Protein AF-A0A1H6FU75-F1 (afdb_monomer_lite)

Foldseek 3Di:
DDDPDPAKFWAWKWFACFVPDRDIDIDGDDRPDDDDDDDPPPCPLLVVCCVQCQLQLVLQCNLQPTGGQKMWIDIPFKIWIWGDPDSGFIWTWIAGNVRDIDTAGFDDDPDDPDDGDGSSVVSSVVNNVHHAEEDDHPPPAPPPDPPPPDDPPDDDPPDDPPPPPVVVVVVVQVVVQVVSGHHRYTYHSHDDPVNVVVVVVVLQVVLVVVLVVLVVVLVVVLVVLVVVLVVVPPDDDPVVNVVVVVVSVVVNVVSVVVSVVVSCVSNDDPPDDD

Radius of gyration: 27.64 Å; chains: 1; bounding box: 62×73×77 Å

Secondary structure (DSSP, 8-state):
-----S---EEEEEEESGGG-SSPEEEEPPSS-------TTSSHHHHHHHHHHHHTT-HHHHHHHS--SEEEEEESS-EEEEEEEETTEEEEEEE-TT--EEEE--B--SSSSS-PBPHHHHHHHHHTTS--EEE---S----TTS-S-S---SS-TTS--TTHHHHHHHHHHHHHHHHH-BTTEEE-S---HHHHHHHHHHHHHHHHHHHHHHHHHHHHHHHHHHHHHHHHTTS--HHHHHHHHHHHHHHHHHHHHHHHHHHHHHHS------

Sequence (274 aa):
MRELGDPVKIESLEILGFLDRKSQLKIDFHSDLNIITGFNGAGKTNLLKLIWYTVSGNTHALLNEVEFSSFSMKTSKYQVSIQKLYTHTCRGTFVDEHGDEFDVEDTIDDDDEEESFDARDKFNHFLSQHGASLFFPTFRRIEGGFTTTQNARTRNPLLFNSTKGKGELQEALASVSRKLSNGDHTFVTSISTFDIAELLLRHFNELSEEANGLQTKMSQDVIEKIRDFRRDTQFDSLEKIGQEAVEALDGIKTLIESVDRQRDRVMSPNVFPS

pLDDT: mean 78.28, std 17.27, range [29.48, 98.31]

Structure (mmCIF, N/CA/C/O backbone):
data_AF-A0A1H6FU75-F1
#
_entry.id   AF-A0A1H6FU75-F1
#
loop_
_atom_site.group_PDB
_atom_site.id
_atom_site.type_symbol
_atom_site.label_atom_id
_atom_site.label_alt_id
_atom_site.label_comp_id
_atom_site.label_asym_id
_atom_site.label_entity_id
_atom_site.label_seq_id
_atom_site.pdbx_PDB_ins_code
_atom_site.Cartn_x
_atom_site.Cartn_y
_atom_site.Cartn_z
_atom_site.occupancy
_atom_site.B_iso_or_equiv
_atom_site.auth_seq_id
_atom_site.auth_comp_id
_atom_site.auth_asym_id
_atom_site.auth_atom_id
_atom_site.pdbx_PDB_model_num
ATOM 1 N N . MET A 1 1 ? -19.453 -6.283 9.155 1.00 29.48 1 MET A N 1
ATOM 2 C CA . MET A 1 1 ? -18.696 -5.888 10.357 1.00 29.48 1 MET A CA 1
ATOM 3 C C . MET A 1 1 ? -17.268 -6.359 10.122 1.00 29.48 1 MET A C 1
ATOM 5 O O . MET A 1 1 ? -17.019 -7.548 10.246 1.00 29.48 1 MET A O 1
ATOM 9 N N . ARG A 1 2 ? -16.384 -5.500 9.598 1.00 36.03 2 ARG A N 1
ATOM 10 C CA . ARG A 1 2 ? -14.952 -5.822 9.525 1.00 36.03 2 ARG A CA 1
ATOM 11 C C . ARG A 1 2 ? -14.408 -5.495 10.910 1.00 36.03 2 ARG A C 1
ATOM 13 O O . ARG A 1 2 ? -14.414 -4.326 11.279 1.00 36.03 2 ARG A O 1
ATOM 20 N N . GLU A 1 3 ? -14.044 -6.503 11.697 1.00 38.00 3 GLU A N 1
ATOM 21 C CA . GLU A 1 3 ? -13.165 -6.258 12.841 1.00 38.00 3 GLU A CA 1
ATOM 22 C C . GLU A 1 3 ? -11.933 -5.534 12.287 1.00 38.00 3 GLU A C 1
ATOM 24 O O . GLU A 1 3 ? -11.366 -5.977 11.282 1.00 38.00 3 GLU A O 1
ATOM 29 N N . LEU A 1 4 ? -11.550 -4.397 12.877 1.00 46.00 4 LEU A N 1
ATOM 30 C CA . LEU A 1 4 ? -10.232 -3.817 12.635 1.00 46.00 4 LEU A CA 1
ATOM 31 C C . LEU A 1 4 ? -9.207 -4.788 13.236 1.00 46.00 4 LEU A C 1
ATOM 33 O O . LEU A 1 4 ? -8.705 -4.596 14.338 1.00 46.00 4 LEU A O 1
ATOM 37 N N . GLY A 1 5 ? -8.949 -5.886 12.525 1.00 56.09 5 GLY A N 1
ATOM 38 C CA . GLY A 1 5 ? -7.806 -6.739 12.789 1.00 56.09 5 GLY A CA 1
ATOM 39 C C . GLY A 1 5 ? -6.538 -5.904 12.669 1.00 56.09 5 GLY A C 1
ATOM 40 O O . GLY A 1 5 ? -6.530 -4.886 11.969 1.00 56.09 5 GLY A O 1
ATOM 41 N N . ASP A 1 6 ? -5.473 -6.345 13.337 1.00 67.00 6 ASP A N 1
ATOM 42 C CA . ASP A 1 6 ? -4.209 -5.614 13.392 1.00 67.00 6 ASP A CA 1
ATOM 43 C C . ASP A 1 6 ? -3.798 -5.063 12.015 1.00 67.00 6 ASP A C 1
ATOM 45 O O . ASP A 1 6 ? -3.955 -5.756 10.993 1.00 67.00 6 ASP A O 1
ATOM 49 N N . PRO A 1 7 ? -3.294 -3.813 11.959 1.00 79.69 7 PRO A N 1
ATOM 50 C CA . PRO A 1 7 ? -2.917 -3.193 10.701 1.00 79.69 7 PRO A CA 1
ATOM 51 C C . PRO A 1 7 ? -1.874 -4.058 9.995 1.00 79.69 7 PRO A C 1
ATOM 53 O O . PRO A 1 7 ? -0.951 -4.577 10.625 1.00 79.69 7 PRO A O 1
ATOM 56 N N . VAL A 1 8 ? -2.020 -4.210 8.677 1.00 89.56 8 VAL A N 1
ATOM 57 C CA . VAL A 1 8 ? -1.047 -4.946 7.864 1.00 89.56 8 VAL A CA 1
ATOM 58 C C . VAL A 1 8 ? 0.276 -4.188 7.901 1.00 89.56 8 VAL A C 1
ATOM 60 O O . VAL A 1 8 ? 0.349 -3.030 7.489 1.00 89.56 8 VAL A O 1
ATOM 63 N N . LYS A 1 9 ? 1.325 -4.839 8.403 1.00 93.75 9 LYS A N 1
ATOM 64 C CA . LYS A 1 9 ? 2.678 -4.281 8.478 1.00 93.75 9 LYS A CA 1
ATOM 65 C C . LYS A 1 9 ? 3.576 -5.016 7.508 1.00 93.75 9 LYS A C 1
ATOM 67 O O . LYS A 1 9 ? 3.528 -6.237 7.433 1.00 93.75 9 LYS A O 1
ATOM 72 N N . ILE A 1 10 ? 4.408 -4.279 6.785 1.00 96.38 10 ILE A N 1
ATOM 73 C CA . ILE A 1 10 ? 5.452 -4.879 5.955 1.00 96.38 10 ILE A CA 1
ATOM 74 C C . ILE A 1 10 ? 6.602 -5.253 6.886 1.00 96.38 10 ILE A C 1
ATOM 76 O O . ILE A 1 10 ? 7.072 -4.406 7.642 1.00 96.38 10 ILE A O 1
ATOM 80 N N . GLU A 1 11 ? 7.027 -6.511 6.844 1.00 97.06 11 GLU A N 1
ATOM 81 C CA . GLU A 1 11 ? 8.085 -7.041 7.706 1.00 97.06 11 GLU A CA 1
ATOM 82 C C . GLU A 1 11 ? 9.418 -7.072 6.964 1.00 97.06 11 GLU A C 1
ATOM 84 O O . GLU A 1 11 ? 10.427 -6.581 7.468 1.00 97.06 11 GLU A O 1
ATOM 89 N N . SER A 1 12 ? 9.422 -7.603 5.740 1.00 98.06 12 SER A N 1
ATOM 90 C CA . SER A 1 12 ? 10.636 -7.709 4.935 1.00 98.06 12 SER A CA 1
ATOM 91 C C . SER A 1 12 ? 10.356 -7.688 3.437 1.00 98.06 12 SER A C 1
ATOM 93 O O . SER A 1 12 ? 9.246 -7.957 2.966 1.00 98.06 12 SER A O 1
ATOM 95 N N . LEU A 1 13 ? 11.390 -7.333 2.679 1.00 98.31 13 LEU A N 1
ATOM 96 C CA . LEU A 1 13 ? 11.371 -7.267 1.227 1.00 98.31 13 LEU A CA 1
ATOM 97 C C . LEU A 1 13 ? 12.722 -7.701 0.662 1.00 98.31 13 LEU A C 1
ATOM 99 O O . LEU A 1 13 ? 13.769 -7.141 0.993 1.00 98.31 13 LEU A O 1
ATOM 103 N N . GLU A 1 14 ? 12.682 -8.661 -0.252 1.00 98.12 14 GLU A N 1
ATOM 104 C CA . GLU A 1 14 ? 13.833 -9.120 -1.016 1.00 98.12 14 GLU A CA 1
ATOM 105 C C . GLU A 1 14 ? 13.593 -8.882 -2.506 1.00 98.12 14 GLU A C 1
ATOM 107 O O . GLU A 1 14 ? 12.594 -9.344 -3.044 1.00 98.12 14 GLU A O 1
ATOM 112 N N . ILE A 1 15 ? 14.503 -8.187 -3.191 1.00 97.62 15 ILE A N 1
ATOM 113 C CA . ILE A 1 15 ? 14.382 -7.866 -4.620 1.00 97.62 15 ILE A CA 1
ATOM 114 C C . ILE A 1 15 ? 15.632 -8.328 -5.370 1.00 97.62 15 ILE A C 1
ATOM 116 O O . ILE A 1 15 ? 16.762 -8.027 -4.976 1.00 97.62 15 ILE A O 1
ATOM 120 N N . LEU A 1 16 ? 15.424 -9.006 -6.495 1.00 96.69 16 LEU A N 1
ATOM 121 C CA . LEU A 1 16 ? 16.447 -9.396 -7.461 1.00 96.69 16 LEU A CA 1
ATOM 122 C C . LEU A 1 16 ? 16.302 -8.573 -8.746 1.00 96.69 16 LEU A C 1
ATOM 124 O O . LEU A 1 16 ? 15.194 -8.327 -9.223 1.00 96.69 16 LEU A O 1
ATOM 128 N N . GLY A 1 17 ? 17.430 -8.143 -9.317 1.00 94.00 17 GLY A N 1
ATOM 129 C CA . GLY A 1 17 ? 17.438 -7.350 -10.551 1.00 94.00 17 GLY A CA 1
ATOM 130 C C . GLY A 1 17 ? 16.947 -5.910 -10.381 1.00 94.00 17 GLY A C 1
ATOM 131 O O . GLY A 1 17 ? 16.545 -5.289 -11.358 1.00 94.00 17 GLY A O 1
ATOM 132 N N . PHE A 1 18 ? 16.936 -5.367 -9.158 1.00 94.25 18 PHE A N 1
ATOM 133 C CA . PHE A 1 18 ? 16.412 -4.023 -8.900 1.00 94.25 18 PHE A CA 1
ATOM 134 C C . PHE A 1 18 ? 17.231 -2.956 -9.638 1.00 94.25 18 PHE A C 1
ATOM 136 O O . PHE A 1 18 ? 18.408 -2.757 -9.322 1.00 94.25 18 PHE A O 1
ATOM 143 N N . LEU A 1 19 ? 16.608 -2.245 -10.585 1.00 90.88 19 LEU A N 1
ATOM 144 C CA . LEU A 1 19 ? 17.277 -1.255 -11.445 1.00 90.88 19 LEU A CA 1
ATOM 145 C C . LEU A 1 19 ? 18.519 -1.834 -12.149 1.00 90.88 19 LEU A C 1
ATOM 147 O O . LEU A 1 19 ? 19.599 -1.241 -12.087 1.00 90.88 19 LEU A O 1
ATOM 151 N N . ASP A 1 20 ? 18.375 -3.030 -12.730 1.00 87.81 20 ASP A N 1
ATOM 152 C CA . ASP A 1 20 ? 19.423 -3.791 -13.434 1.00 87.81 20 ASP A CA 1
ATOM 153 C C . ASP A 1 20 ? 20.640 -4.175 -12.579 1.00 87.81 20 ASP A C 1
ATOM 155 O O . ASP A 1 20 ? 21.704 -4.563 -13.079 1.00 87.81 20 ASP A O 1
ATOM 159 N N . ARG A 1 21 ? 20.514 -4.098 -11.251 1.00 88.81 21 ARG A N 1
ATOM 160 C CA . ARG A 1 21 ? 21.579 -4.521 -10.342 1.00 88.81 21 ARG A CA 1
ATOM 161 C C . ARG A 1 21 ? 21.548 -6.032 -10.167 1.00 88.81 21 ARG A C 1
ATOM 163 O O . ARG A 1 21 ? 20.540 -6.609 -9.773 1.00 88.81 21 ARG A O 1
ATOM 170 N N . LYS A 1 22 ? 22.705 -6.666 -10.373 1.00 85.50 22 LYS A N 1
ATOM 171 C CA . LYS A 1 22 ? 22.893 -8.110 -10.141 1.00 85.50 22 LYS A CA 1
ATOM 172 C C . LYS A 1 22 ? 22.808 -8.500 -8.665 1.00 85.50 22 LYS A C 1
ATOM 174 O O . LYS A 1 22 ? 22.525 -9.649 -8.352 1.00 85.50 22 LYS A O 1
ATOM 179 N N . SER A 1 23 ? 23.108 -7.569 -7.762 1.00 90.00 23 SER A N 1
ATOM 180 C CA . SER A 1 23 ? 23.041 -7.802 -6.322 1.00 90.00 23 SER A CA 1
ATOM 181 C C . SER A 1 23 ? 21.595 -7.850 -5.846 1.00 90.00 23 SER A C 1
ATOM 183 O O . SER A 1 23 ? 20.806 -6.969 -6.190 1.00 90.00 23 SER A O 1
ATOM 185 N N . GLN A 1 24 ? 21.295 -8.810 -4.980 1.00 94.00 24 GLN A N 1
ATOM 186 C CA . GLN A 1 24 ? 20.036 -8.842 -4.252 1.00 94.00 24 GLN A CA 1
ATOM 187 C C . GLN A 1 24 ? 19.955 -7.672 -3.263 1.00 94.00 24 GLN A C 1
ATOM 189 O O . GLN A 1 24 ? 20.910 -7.403 -2.532 1.00 94.00 24 GLN A O 1
ATOM 194 N N . LEU A 1 25 ? 18.811 -6.993 -3.233 1.00 94.62 25 LEU A N 1
ATOM 195 C CA . LEU A 1 25 ? 18.472 -6.008 -2.212 1.00 94.62 25 LEU A CA 1
ATOM 196 C C . LEU A 1 25 ? 17.591 -6.689 -1.164 1.00 94.62 25 LEU A C 1
ATOM 198 O O . LEU A 1 25 ? 16.512 -7.160 -1.504 1.00 94.62 25 LEU A O 1
ATOM 202 N N . LYS A 1 26 ? 18.049 -6.739 0.089 1.00 96.69 26 LYS A N 1
ATOM 203 C CA . LYS A 1 26 ? 17.279 -7.245 1.232 1.00 96.69 26 LYS A CA 1
ATOM 204 C C . LYS A 1 26 ? 17.027 -6.111 2.214 1.00 96.69 26 LYS A C 1
ATOM 206 O O . LYS A 1 26 ? 17.954 -5.357 2.517 1.00 96.69 26 LYS A O 1
ATOM 211 N N . ILE A 1 27 ? 15.787 -5.973 2.661 1.00 97.00 27 ILE A N 1
ATOM 212 C CA . ILE A 1 27 ? 15.348 -4.921 3.573 1.00 97.00 27 ILE A CA 1
ATOM 213 C C . ILE A 1 27 ? 14.460 -5.555 4.636 1.00 97.00 27 ILE A C 1
ATOM 215 O O . ILE A 1 27 ? 13.451 -6.168 4.298 1.00 97.00 27 ILE A O 1
ATOM 219 N N . ASP A 1 28 ? 14.813 -5.333 5.896 1.00 97.50 28 ASP A N 1
ATOM 220 C CA . ASP A 1 28 ? 13.956 -5.608 7.045 1.00 97.50 28 ASP A CA 1
ATOM 221 C C . ASP A 1 28 ? 13.377 -4.281 7.536 1.00 97.50 28 ASP A C 1
ATOM 223 O O . ASP A 1 28 ? 14.110 -3.303 7.728 1.00 97.50 28 ASP A O 1
ATOM 227 N N . PHE A 1 29 ? 12.059 -4.223 7.693 1.00 97.12 29 PHE A N 1
ATOM 228 C CA . PHE A 1 29 ? 11.358 -3.011 8.092 1.00 97.12 29 PHE A CA 1
ATOM 229 C C . PHE A 1 29 ? 11.131 -2.984 9.600 1.00 97.12 29 PHE A C 1
ATOM 231 O O . PHE A 1 29 ? 10.791 -3.982 10.233 1.00 97.12 29 PHE A O 1
ATOM 238 N N . HIS A 1 30 ? 11.260 -1.795 10.181 1.00 95.81 30 HIS A N 1
ATOM 239 C CA . HIS A 1 30 ? 10.743 -1.535 11.513 1.00 95.81 30 HIS A CA 1
ATOM 240 C C . HIS A 1 30 ? 9.209 -1.505 11.475 1.00 95.81 30 HIS A C 1
ATOM 242 O O . HIS A 1 30 ? 8.615 -1.005 10.521 1.00 95.81 30 HIS A O 1
ATOM 248 N N . SER A 1 31 ? 8.557 -1.964 12.541 1.00 90.38 31 SER A N 1
ATOM 249 C CA . SER A 1 31 ? 7.094 -2.104 12.628 1.00 90.38 31 SER A CA 1
ATOM 250 C C . SER A 1 31 ? 6.312 -0.787 12.746 1.00 90.38 31 SER A C 1
ATOM 252 O O . SER A 1 31 ? 5.088 -0.816 12.883 1.00 90.38 31 SER A O 1
ATOM 254 N N . ASP A 1 32 ? 7.020 0.342 12.725 1.00 91.25 32 ASP A N 1
ATOM 255 C CA . ASP A 1 32 ? 6.479 1.686 12.933 1.00 91.25 32 ASP A CA 1
ATOM 256 C C . ASP A 1 32 ? 7.017 2.635 11.850 1.00 91.25 32 ASP A C 1
ATOM 258 O O . ASP A 1 32 ? 6.457 2.707 10.756 1.00 91.25 32 ASP A O 1
ATOM 262 N N . LEU A 1 33 ? 8.163 3.287 12.086 1.00 92.44 33 LEU A N 1
ATOM 263 C CA . LEU A 1 33 ? 8.738 4.245 11.141 1.00 92.44 33 LEU A CA 1
ATOM 264 C C . LEU A 1 33 ? 9.972 3.704 10.413 1.00 92.44 33 LEU A C 1
ATOM 266 O O . LEU A 1 33 ? 10.947 3.279 11.028 1.00 92.44 33 LEU A O 1
ATOM 270 N N . ASN A 1 34 ? 9.967 3.841 9.086 1.00 94.31 34 ASN A N 1
ATOM 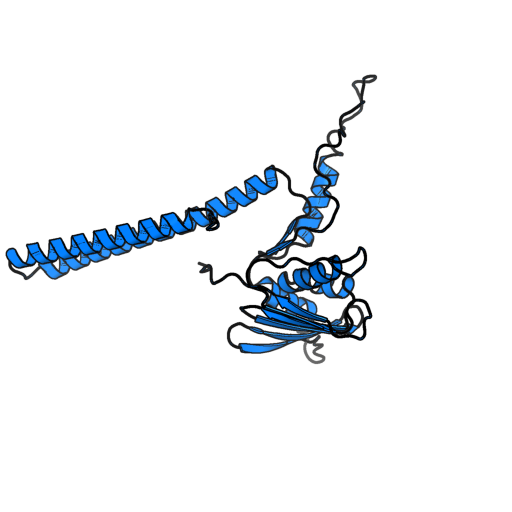271 C CA . ASN A 1 34 ? 11.104 3.535 8.224 1.00 94.31 34 ASN A CA 1
ATOM 272 C C . ASN A 1 34 ? 11.509 4.776 7.424 1.00 94.31 34 ASN A C 1
ATOM 274 O O . ASN A 1 34 ? 10.689 5.369 6.724 1.00 94.31 34 ASN A O 1
ATOM 278 N N . ILE A 1 35 ? 12.786 5.162 7.497 1.00 94.56 35 ILE A N 1
ATOM 279 C CA . ILE A 1 35 ? 13.318 6.337 6.795 1.00 94.56 35 ILE A CA 1
ATOM 280 C C . ILE A 1 35 ? 14.275 5.877 5.695 1.00 94.56 35 ILE A C 1
ATOM 282 O O . ILE A 1 35 ? 15.380 5.410 5.964 1.00 94.56 35 ILE A O 1
ATOM 286 N N . ILE A 1 36 ? 13.872 6.059 4.435 1.00 91.94 36 ILE A N 1
ATOM 287 C CA . ILE A 1 36 ? 14.689 5.707 3.267 1.00 91.94 36 ILE A CA 1
ATOM 288 C C . ILE A 1 36 ? 15.421 6.956 2.769 1.00 91.94 36 ILE A C 1
ATOM 290 O O . ILE A 1 36 ? 14.809 7.901 2.267 1.00 91.94 36 ILE A O 1
ATOM 294 N N . THR A 1 37 ? 16.750 6.947 2.858 1.00 92.56 37 THR A N 1
ATOM 295 C CA . THR A 1 37 ? 17.608 8.047 2.392 1.00 92.56 37 THR A CA 1
ATOM 296 C C . THR A 1 37 ? 18.553 7.592 1.280 1.00 92.56 37 THR A C 1
ATOM 298 O O . THR A 1 37 ? 18.688 6.407 0.989 1.00 92.56 37 THR A O 1
ATOM 301 N N . GLY A 1 38 ? 19.167 8.549 0.585 1.00 89.38 38 GLY A N 1
ATOM 302 C CA . GLY A 1 38 ? 20.119 8.277 -0.490 1.00 89.38 38 GLY A CA 1
ATOM 303 C C . GLY A 1 38 ? 20.149 9.390 -1.527 1.00 89.38 38 GLY A C 1
ATOM 304 O O . GLY A 1 38 ? 19.267 10.254 -1.558 1.00 89.38 38 GLY A O 1
ATOM 305 N N . PHE A 1 39 ? 21.139 9.355 -2.415 1.00 88.81 39 PHE A N 1
ATOM 306 C CA . PHE A 1 39 ? 21.289 10.346 -3.480 1.00 88.81 39 PHE A CA 1
ATOM 307 C C . PHE A 1 39 ? 20.092 10.373 -4.444 1.00 88.81 39 PHE A C 1
ATOM 309 O O . PHE A 1 39 ? 19.274 9.445 -4.521 1.00 88.81 39 PHE A O 1
ATOM 316 N N . ASN A 1 40 ? 19.962 11.468 -5.190 1.00 84.19 40 ASN A N 1
ATOM 317 C CA . ASN A 1 40 ? 18.997 11.546 -6.284 1.00 84.19 40 ASN A CA 1
ATOM 318 C C . ASN A 1 40 ? 19.322 10.479 -7.337 1.00 84.19 40 ASN A C 1
ATOM 320 O O . ASN A 1 40 ? 20.486 10.191 -7.590 1.00 84.19 40 ASN A O 1
ATOM 324 N N . GLY A 1 41 ? 18.289 9.845 -7.895 1.00 83.25 41 GLY A N 1
ATOM 325 C CA . GLY A 1 41 ? 18.460 8.729 -8.831 1.00 83.25 41 GLY A CA 1
ATOM 326 C C . GLY A 1 41 ? 18.843 7.387 -8.190 1.00 83.25 41 GLY A C 1
ATOM 327 O O . GLY A 1 41 ? 18.885 6.387 -8.891 1.00 83.25 41 GLY A O 1
ATOM 328 N N . ALA A 1 42 ? 19.045 7.306 -6.867 1.00 87.75 42 ALA A N 1
ATOM 329 C CA . ALA A 1 42 ? 19.448 6.055 -6.207 1.00 87.75 42 ALA A CA 1
ATOM 330 C C . ALA A 1 42 ? 18.381 4.938 -6.209 1.00 87.75 42 ALA A C 1
ATOM 332 O O . ALA A 1 42 ? 18.691 3.817 -5.812 1.00 87.75 42 ALA A O 1
ATOM 333 N N . GLY A 1 43 ? 17.147 5.237 -6.636 1.00 91.00 43 GLY A N 1
ATOM 334 C CA . GLY A 1 43 ? 16.052 4.265 -6.717 1.00 91.00 43 GLY A CA 1
ATOM 335 C C . GLY A 1 43 ? 14.974 4.379 -5.641 1.00 91.00 43 GLY A C 1
ATOM 336 O O . GLY A 1 43 ? 14.053 3.575 -5.642 1.00 91.00 43 GLY A O 1
ATOM 337 N N . LYS A 1 44 ? 15.034 5.387 -4.758 1.00 92.31 44 LYS A N 1
ATOM 338 C CA . LYS A 1 44 ? 14.080 5.565 -3.643 1.00 92.31 44 LYS A CA 1
ATOM 339 C C . LYS A 1 44 ? 12.614 5.526 -4.093 1.00 92.31 44 LYS A C 1
ATOM 341 O O . LYS A 1 44 ? 11.819 4.776 -3.544 1.00 92.31 44 LYS A O 1
ATOM 346 N N . THR A 1 45 ? 12.268 6.296 -5.126 1.00 91.31 45 THR A N 1
ATOM 347 C CA . THR A 1 45 ? 10.901 6.327 -5.666 1.00 91.31 45 THR A CA 1
ATOM 348 C C . THR A 1 45 ? 10.505 4.994 -6.302 1.00 91.31 45 THR A C 1
ATOM 350 O O . THR A 1 45 ? 9.363 4.591 -6.145 1.00 91.31 45 THR A O 1
ATOM 353 N N . ASN A 1 46 ? 11.425 4.281 -6.964 1.00 93.50 46 ASN A N 1
ATOM 354 C CA . ASN A 1 46 ? 11.133 2.959 -7.533 1.00 93.50 46 ASN A CA 1
ATOM 355 C C . ASN A 1 46 ? 10.892 1.911 -6.444 1.00 93.50 46 ASN A C 1
ATOM 357 O O . ASN A 1 46 ? 9.984 1.104 -6.581 1.00 93.50 46 ASN A O 1
ATOM 361 N N . LEU A 1 47 ? 11.637 1.971 -5.338 1.00 95.50 47 LEU A N 1
ATOM 362 C CA . LEU A 1 47 ? 11.403 1.109 -4.181 1.00 95.50 47 LEU A CA 1
ATOM 363 C C . LEU A 1 47 ? 10.020 1.373 -3.570 1.00 95.50 47 LEU A C 1
ATOM 365 O O . LEU A 1 47 ? 9.258 0.441 -3.341 1.00 95.50 47 LEU A O 1
ATOM 369 N N . LEU A 1 48 ? 9.670 2.648 -3.369 1.00 95.00 48 LEU A N 1
ATOM 370 C CA . LEU A 1 48 ? 8.353 3.033 -2.856 1.00 95.00 48 LEU A CA 1
ATOM 371 C C . LEU A 1 48 ? 7.215 2.639 -3.806 1.00 95.00 48 LEU A C 1
ATOM 373 O O . LEU A 1 48 ? 6.176 2.188 -3.338 1.00 95.00 48 LEU A O 1
ATOM 377 N N . LYS A 1 49 ? 7.409 2.773 -5.124 1.00 94.94 49 LYS A N 1
ATOM 378 C CA . LYS A 1 49 ? 6.457 2.292 -6.134 1.00 94.94 49 LYS A CA 1
ATOM 379 C C . LYS A 1 49 ? 6.298 0.777 -6.083 1.00 94.94 49 LYS A C 1
ATOM 381 O O . LYS A 1 49 ? 5.169 0.314 -6.117 1.00 94.94 49 LYS A O 1
ATOM 386 N N . LEU A 1 50 ? 7.395 0.020 -5.977 1.00 96.62 50 LEU A N 1
ATOM 387 C CA . LEU A 1 50 ? 7.346 -1.440 -5.873 1.00 96.62 50 LEU A CA 1
ATOM 388 C C . LEU A 1 50 ? 6.505 -1.858 -4.670 1.00 96.62 50 LEU A C 1
ATOM 390 O O . LEU A 1 50 ? 5.552 -2.615 -4.825 1.00 96.62 50 LEU A O 1
ATOM 394 N N . ILE A 1 51 ? 6.819 -1.306 -3.496 1.00 96.75 51 ILE A N 1
ATOM 395 C CA . ILE A 1 51 ? 6.080 -1.577 -2.261 1.00 96.75 51 ILE A CA 1
ATOM 396 C C . ILE A 1 51 ? 4.606 -1.223 -2.445 1.00 96.75 51 ILE A C 1
ATOM 398 O O . ILE A 1 51 ? 3.738 -2.067 -2.243 1.00 96.75 51 ILE A O 1
ATOM 402 N N . TRP A 1 52 ? 4.324 0.010 -2.873 1.00 95.81 52 TRP A N 1
ATOM 403 C CA . TRP A 1 52 ? 2.959 0.501 -2.988 1.00 95.81 52 TRP A CA 1
ATOM 404 C C . TRP A 1 52 ? 2.126 -0.279 -4.000 1.00 95.81 52 TRP A C 1
ATOM 406 O O . TRP A 1 52 ? 1.018 -0.703 -3.683 1.00 95.81 52 TRP A O 1
ATOM 416 N N . TYR A 1 53 ? 2.628 -0.463 -5.220 1.00 96.31 53 TYR A N 1
ATOM 417 C CA . TYR A 1 53 ? 1.883 -1.166 -6.257 1.00 96.31 53 TYR A CA 1
ATOM 418 C C . TYR A 1 53 ? 1.644 -2.628 -5.899 1.00 96.31 53 TYR A C 1
ATOM 420 O O . TYR A 1 53 ? 0.631 -3.180 -6.313 1.00 96.31 53 TYR A O 1
ATOM 428 N N . THR A 1 54 ? 2.529 -3.226 -5.100 1.00 96.38 54 THR A N 1
ATOM 429 C CA . THR A 1 54 ? 2.292 -4.558 -4.549 1.00 96.38 54 THR A CA 1
ATOM 430 C C . THR A 1 54 ? 1.165 -4.511 -3.523 1.00 96.38 54 THR A C 1
ATOM 432 O O . THR A 1 54 ? 0.137 -5.135 -3.742 1.00 96.38 54 THR A O 1
ATOM 435 N N . VAL A 1 55 ? 1.289 -3.724 -2.447 1.00 95.38 55 VAL A N 1
ATOM 436 C CA . VAL A 1 55 ? 0.265 -3.729 -1.380 1.00 95.38 55 VAL A CA 1
ATOM 437 C C . VAL A 1 55 ? -1.107 -3.256 -1.858 1.00 95.38 55 VAL A C 1
ATOM 439 O O . VAL A 1 55 ? -2.106 -3.711 -1.332 1.00 95.38 55 VAL A O 1
ATOM 442 N N . SER A 1 56 ? -1.167 -2.368 -2.854 1.00 94.50 56 SER A N 1
ATOM 443 C CA . SER A 1 56 ? -2.429 -1.842 -3.393 1.00 94.50 56 SER A CA 1
ATOM 444 C C . SER A 1 56 ? -3.048 -2.697 -4.500 1.00 94.50 56 SER A C 1
ATOM 446 O O . SER A 1 56 ? -4.078 -2.314 -5.047 1.00 94.50 56 SER A O 1
ATOM 448 N N . GLY A 1 57 ? -2.426 -3.815 -4.890 1.00 94.12 57 GLY A N 1
ATOM 449 C CA . GLY A 1 57 ? -2.917 -4.621 -6.009 1.00 94.12 57 GLY A CA 1
ATOM 450 C C . GLY A 1 57 ? -2.967 -3.825 -7.318 1.00 94.12 57 GLY A C 1
ATOM 451 O O . GLY A 1 57 ? -3.999 -3.763 -7.977 1.00 94.12 57 GLY A O 1
ATOM 452 N N . ASN A 1 58 ? -1.860 -3.167 -7.665 1.00 94.38 58 ASN A N 1
ATOM 453 C CA . ASN A 1 58 ? -1.646 -2.437 -8.918 1.00 94.38 58 ASN A CA 1
ATOM 454 C C . ASN A 1 58 ? -0.544 -3.124 -9.751 1.00 94.38 58 ASN A C 1
ATOM 456 O O . ASN A 1 58 ? 0.392 -2.489 -10.248 1.00 94.38 58 ASN A O 1
ATOM 460 N N . THR A 1 59 ? -0.646 -4.443 -9.909 1.00 94.00 59 THR A N 1
ATOM 461 C CA . THR A 1 59 ? 0.357 -5.320 -10.538 1.00 94.00 59 THR A CA 1
ATOM 462 C C . THR A 1 59 ? 0.685 -4.881 -11.964 1.00 94.00 59 THR A C 1
ATOM 464 O O . THR A 1 59 ? 1.837 -4.935 -12.391 1.00 94.00 59 THR A O 1
ATOM 467 N N . HIS A 1 60 ? -0.287 -4.344 -12.707 1.00 92.50 60 HIS A N 1
ATOM 468 C CA . HIS A 1 60 ? -0.000 -3.839 -14.047 1.00 92.50 60 HIS A CA 1
ATOM 469 C C . HIS A 1 60 ? 0.981 -2.651 -14.030 1.00 92.50 60 HIS A C 1
ATOM 471 O O . HIS A 1 60 ? 1.936 -2.633 -14.811 1.00 92.50 60 HIS A O 1
ATOM 477 N N . ALA A 1 61 ? 0.787 -1.687 -13.122 1.00 92.75 61 ALA A N 1
ATOM 478 C CA . ALA A 1 61 ? 1.693 -0.550 -12.961 1.00 92.75 61 ALA A CA 1
ATOM 479 C C . ALA A 1 61 ? 3.058 -0.995 -12.416 1.00 92.75 61 ALA A C 1
ATOM 481 O O . ALA A 1 61 ? 4.093 -0.516 -12.877 1.00 92.75 61 ALA A O 1
ATOM 482 N N . LEU A 1 62 ? 3.065 -1.968 -11.500 1.00 94.88 62 LEU A N 1
ATOM 483 C CA . LEU A 1 62 ? 4.278 -2.590 -10.974 1.00 94.88 62 LEU A CA 1
ATOM 484 C C . LEU A 1 62 ? 5.166 -3.151 -12.090 1.00 94.88 62 LEU A C 1
ATOM 486 O O . LEU A 1 62 ? 6.350 -2.819 -12.160 1.00 94.88 62 LEU A O 1
ATOM 490 N N . LEU A 1 63 ? 4.593 -3.967 -12.978 1.00 93.25 63 LEU A N 1
ATOM 491 C CA . LEU A 1 63 ? 5.338 -4.600 -14.066 1.00 93.25 63 LEU A CA 1
ATOM 492 C C . LEU A 1 63 ? 5.829 -3.592 -15.108 1.00 93.25 63 LEU A C 1
ATOM 494 O O . LEU A 1 63 ? 6.950 -3.738 -15.595 1.00 93.25 63 LEU A O 1
ATOM 498 N N . ASN A 1 64 ? 5.027 -2.565 -15.404 1.00 91.88 64 ASN A N 1
ATOM 499 C CA . ASN A 1 64 ? 5.341 -1.573 -16.432 1.00 91.88 64 ASN A CA 1
ATOM 500 C C . ASN A 1 64 ? 6.350 -0.508 -15.980 1.00 91.88 64 ASN A C 1
ATOM 502 O O . ASN A 1 64 ? 7.124 -0.023 -16.800 1.00 91.88 64 ASN A O 1
ATOM 506 N N . GLU A 1 65 ? 6.301 -0.076 -14.717 1.00 91.81 65 GLU A N 1
ATOM 507 C CA . GLU A 1 65 ? 7.038 1.114 -14.270 1.00 91.81 65 GLU A CA 1
ATOM 508 C C . GLU A 1 65 ? 8.285 0.810 -13.440 1.00 91.81 65 GLU A C 1
ATOM 510 O O . GLU A 1 65 ? 9.175 1.659 -13.349 1.00 91.81 65 GLU A O 1
ATOM 515 N N . VAL A 1 66 ? 8.343 -0.350 -12.783 1.00 93.06 66 VAL A N 1
ATOM 516 C CA . VAL A 1 66 ? 9.420 -0.672 -11.840 1.00 93.06 66 VAL A CA 1
ATOM 517 C C . VAL A 1 66 ? 10.330 -1.733 -12.441 1.00 93.06 66 VAL A C 1
ATOM 519 O O . VAL A 1 66 ? 9.876 -2.824 -12.765 1.00 93.06 66 VAL A O 1
ATOM 522 N N . GLU A 1 67 ? 11.625 -1.442 -12.547 1.00 92.69 67 GLU A N 1
ATOM 523 C CA . GLU A 1 67 ? 12.620 -2.391 -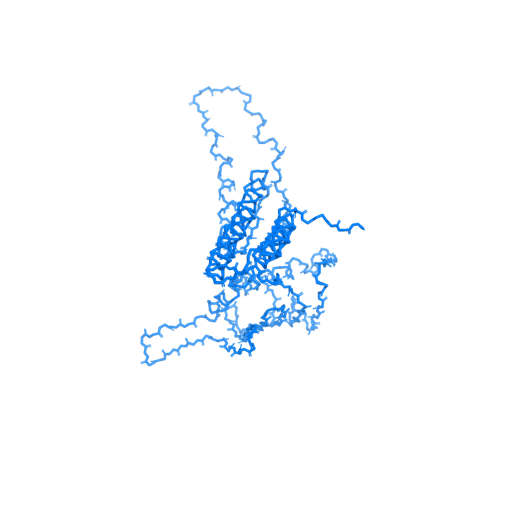13.058 1.00 92.69 67 GLU A CA 1
ATOM 524 C C . GLU A 1 67 ? 13.069 -3.379 -11.967 1.00 92.69 67 GLU A C 1
ATOM 526 O O . GLU A 1 67 ? 13.691 -2.984 -10.972 1.00 92.69 67 GLU A O 1
ATOM 531 N N . PHE A 1 68 ? 12.727 -4.656 -12.151 1.00 94.69 68 PHE A N 1
ATOM 532 C CA . PHE A 1 68 ? 13.097 -5.782 -11.290 1.00 94.69 68 PHE A CA 1
ATOM 533 C C . PHE A 1 68 ? 12.924 -7.106 -12.048 1.00 94.69 68 PHE A C 1
ATOM 535 O O . PHE A 1 68 ? 12.102 -7.197 -12.960 1.00 94.69 68 PHE A O 1
ATOM 542 N N . SER A 1 69 ? 13.646 -8.148 -11.633 1.00 95.12 69 SER A N 1
ATOM 543 C CA . SER A 1 69 ? 13.472 -9.510 -12.161 1.00 95.12 69 SER A CA 1
ATOM 544 C C . SER A 1 69 ? 12.492 -10.320 -11.317 1.00 95.12 69 SER A C 1
ATOM 546 O O . SER A 1 69 ? 11.578 -10.949 -11.843 1.00 95.12 69 SER A O 1
ATOM 548 N N . SER A 1 70 ? 12.653 -10.284 -9.996 1.00 96.50 70 SER A N 1
ATOM 549 C CA . SER A 1 70 ? 11.691 -10.853 -9.054 1.00 96.50 70 SER A CA 1
ATOM 550 C C . SER A 1 70 ? 11.786 -10.168 -7.698 1.00 96.50 70 SER A C 1
ATOM 552 O O . SER A 1 70 ? 12.793 -9.528 -7.383 1.00 96.50 70 SER A O 1
ATOM 554 N N . PHE A 1 71 ? 10.748 -10.305 -6.884 1.00 97.94 71 PHE A N 1
ATOM 555 C CA . PHE A 1 71 ? 10.803 -9.931 -5.479 1.00 97.94 71 PHE A CA 1
ATOM 556 C C . PHE A 1 71 ? 9.935 -10.857 -4.627 1.00 97.94 71 PHE A C 1
ATOM 558 O O . PHE A 1 71 ? 9.031 -11.513 -5.141 1.00 97.94 71 PHE A O 1
ATOM 565 N N . SER A 1 72 ? 10.218 -10.878 -3.329 1.00 98.19 72 SER A N 1
ATOM 566 C CA . SER A 1 72 ? 9.387 -11.479 -2.289 1.00 98.19 72 SER A CA 1
ATOM 567 C C . SER A 1 72 ? 9.164 -10.443 -1.198 1.00 98.19 72 SER A C 1
ATOM 569 O O . SER A 1 72 ? 10.121 -9.833 -0.719 1.00 98.19 72 SER A O 1
ATOM 571 N N . MET A 1 73 ? 7.914 -10.241 -0.802 1.00 98.25 73 MET A N 1
ATOM 572 C CA . MET A 1 73 ? 7.519 -9.334 0.267 1.00 98.25 73 MET A CA 1
ATOM 573 C C . MET A 1 73 ? 6.739 -10.112 1.317 1.00 98.25 73 MET A C 1
ATOM 575 O O . MET A 1 73 ? 5.774 -10.803 0.994 1.00 98.25 73 MET A O 1
ATOM 579 N N . LYS A 1 74 ? 7.151 -9.971 2.575 1.00 97.94 74 LYS A N 1
ATOM 580 C CA . LYS A 1 74 ? 6.450 -10.541 3.720 1.00 97.94 74 LYS A CA 1
ATOM 581 C C . LYS A 1 74 ? 5.770 -9.432 4.503 1.00 97.94 74 LYS A C 1
ATOM 583 O O . LYS A 1 74 ? 6.383 -8.405 4.811 1.00 97.94 74 LYS A O 1
ATOM 588 N N . THR A 1 75 ? 4.509 -9.651 4.832 1.00 96.25 75 THR A N 1
ATOM 589 C CA . THR A 1 75 ? 3.730 -8.796 5.720 1.00 96.25 75 THR A CA 1
ATOM 590 C C . THR A 1 75 ? 3.299 -9.580 6.954 1.00 96.25 75 THR A C 1
ATOM 592 O O . THR A 1 75 ? 3.483 -10.794 7.027 1.00 96.25 75 THR A O 1
ATOM 595 N N . SER A 1 76 ? 2.679 -8.894 7.907 1.00 94.44 76 SER A N 1
ATOM 596 C CA . SER A 1 76 ? 2.092 -9.518 9.091 1.00 94.44 76 SER A CA 1
ATOM 597 C C . SER A 1 76 ? 0.883 -10.416 8.795 1.00 94.44 76 SER A C 1
ATOM 599 O O . SER A 1 76 ? 0.434 -11.105 9.705 1.00 94.44 76 SER A O 1
ATOM 601 N N . LYS A 1 77 ? 0.329 -10.391 7.570 1.00 93.50 77 LYS A N 1
ATOM 602 C CA . LYS A 1 77 ? -0.852 -11.190 7.188 1.00 93.50 77 LYS A CA 1
ATOM 603 C C . LYS A 1 77 ? -0.646 -12.103 5.990 1.00 93.50 77 LYS A C 1
ATOM 605 O O . LYS A 1 77 ? -1.346 -13.085 5.868 1.00 93.50 77 LYS A O 1
ATOM 610 N N . TYR A 1 78 ? 0.262 -11.775 5.088 1.00 95.38 78 TYR A N 1
ATOM 611 C CA . TYR A 1 78 ? 0.472 -12.554 3.872 1.00 95.38 78 TYR A CA 1
ATOM 612 C C . TYR A 1 78 ? 1.913 -12.435 3.393 1.00 95.38 78 TYR A C 1
ATOM 614 O O . TYR A 1 78 ? 2.631 -11.481 3.728 1.00 95.38 78 TYR A O 1
ATOM 622 N N . GLN A 1 79 ? 2.314 -13.368 2.543 1.00 97.56 79 GLN A N 1
ATOM 623 C CA . GLN A 1 79 ? 3.552 -13.304 1.785 1.00 97.56 79 GLN A CA 1
ATOM 624 C C . GLN A 1 79 ? 3.239 -13.355 0.294 1.00 97.56 79 GLN A C 1
ATOM 626 O O . GLN A 1 79 ? 2.389 -14.115 -0.152 1.00 97.56 79 GLN A O 1
ATOM 631 N N . VAL A 1 80 ? 3.937 -12.541 -0.491 1.00 97.88 80 VAL A N 1
ATOM 632 C CA . VAL A 1 80 ? 3.793 -12.532 -1.946 1.00 97.88 80 VAL A CA 1
ATOM 633 C C . VAL A 1 80 ? 5.158 -12.575 -2.605 1.00 97.88 80 VAL A C 1
ATOM 635 O O . VAL A 1 80 ? 6.067 -11.837 -2.220 1.00 97.88 80 VAL A O 1
ATOM 638 N N . SER A 1 81 ? 5.291 -13.419 -3.620 1.00 97.88 81 SER A N 1
ATOM 639 C CA . SER A 1 81 ? 6.459 -13.483 -4.490 1.00 97.88 81 SER A CA 1
ATOM 640 C C . SER A 1 81 ? 6.021 -13.290 -5.930 1.00 97.88 81 SER A C 1
ATOM 642 O O . SER A 1 81 ? 5.126 -13.986 -6.392 1.00 97.88 81 SER A O 1
ATOM 644 N N . ILE A 1 82 ? 6.659 -12.370 -6.653 1.00 97.00 82 ILE A N 1
ATOM 645 C CA . ILE A 1 82 ? 6.366 -12.119 -8.070 1.00 97.00 82 ILE A CA 1
ATOM 646 C C . ILE A 1 82 ? 7.668 -12.154 -8.860 1.00 97.00 82 ILE A C 1
ATOM 648 O O . ILE A 1 82 ? 8.635 -11.457 -8.545 1.00 97.00 82 ILE A O 1
ATOM 652 N N . GLN A 1 83 ? 7.675 -12.943 -9.926 1.00 96.06 83 GLN A N 1
ATOM 653 C CA . GLN A 1 83 ? 8.729 -13.036 -10.922 1.00 96.06 83 GLN A CA 1
ATOM 654 C C . GLN A 1 83 ? 8.211 -12.499 -12.256 1.00 96.06 83 GLN A C 1
ATOM 656 O O . GLN A 1 83 ?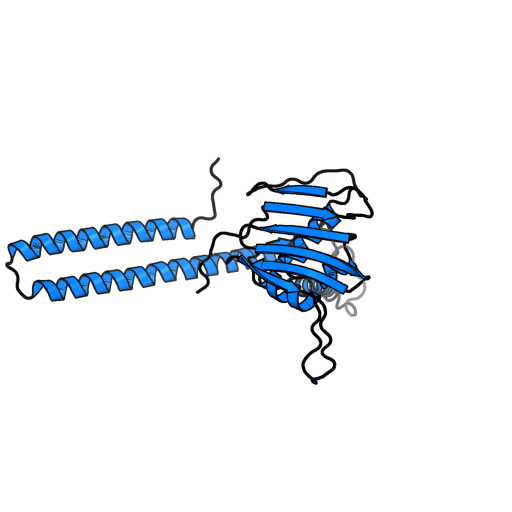 7.184 -12.952 -12.761 1.00 96.06 83 GLN A O 1
ATOM 661 N N . LYS A 1 84 ? 8.952 -11.567 -12.861 1.00 92.69 84 LYS A N 1
ATOM 662 C CA . LYS A 1 84 ? 8.694 -11.152 -14.241 1.00 92.69 84 LYS A CA 1
ATOM 663 C C . LYS A 1 84 ? 9.177 -12.233 -15.200 1.00 92.69 84 LYS A C 1
ATOM 665 O O . LYS A 1 84 ? 10.321 -12.678 -15.099 1.00 92.69 84 LYS A O 1
ATOM 670 N N . LEU A 1 85 ? 8.320 -12.621 -16.137 1.00 88.00 85 LEU A N 1
ATOM 671 C CA . LEU A 1 85 ? 8.680 -13.528 -17.229 1.00 88.00 85 LEU A CA 1
ATOM 672 C C . LEU A 1 85 ? 9.022 -12.722 -18.484 1.00 88.00 85 LEU A C 1
ATOM 674 O O . LEU A 1 85 ? 10.106 -12.867 -19.047 1.00 88.00 85 LEU A O 1
ATOM 678 N N . TYR A 1 86 ? 8.125 -11.809 -18.858 1.00 79.38 86 TYR A N 1
ATOM 679 C CA . TYR A 1 86 ? 8.289 -10.857 -19.956 1.00 79.38 86 TYR A CA 1
ATOM 680 C C . TYR A 1 86 ? 7.801 -9.463 -19.532 1.00 79.38 86 TYR A C 1
ATOM 682 O O . TYR A 1 86 ? 7.445 -9.241 -18.376 1.00 79.38 86 TYR A O 1
ATOM 690 N N . THR A 1 87 ? 7.775 -8.499 -20.460 1.00 71.12 87 THR A N 1
ATOM 691 C CA . THR A 1 87 ? 7.438 -7.088 -20.182 1.00 71.12 87 THR A CA 1
ATOM 692 C C . THR A 1 87 ? 6.091 -6.903 -19.470 1.00 71.12 87 THR A C 1
ATOM 694 O O . THR A 1 87 ? 5.937 -5.960 -18.698 1.00 71.12 87 THR A O 1
ATOM 697 N N . HIS A 1 88 ? 5.127 -7.801 -19.696 1.00 76.62 88 HIS A N 1
ATOM 698 C CA . HIS A 1 88 ? 3.761 -7.666 -19.182 1.00 76.62 88 HIS A CA 1
ATOM 699 C C . HIS A 1 88 ? 3.190 -8.938 -18.553 1.00 76.62 88 HIS A C 1
ATOM 701 O O . HIS A 1 88 ? 2.007 -8.950 -18.239 1.00 76.62 88 HIS A O 1
ATOM 707 N N . THR A 1 89 ? 4.000 -9.977 -18.358 1.00 85.88 89 THR A N 1
ATOM 708 C CA . THR A 1 89 ? 3.550 -11.239 -17.760 1.00 85.88 89 THR A CA 1
ATOM 709 C C . THR A 1 89 ? 4.411 -11.592 -16.564 1.00 85.88 89 THR A C 1
ATOM 711 O O . THR A 1 89 ? 5.615 -11.298 -16.506 1.00 85.88 89 THR A O 1
ATOM 714 N N . CYS A 1 90 ? 3.779 -12.207 -15.579 1.00 92.38 90 CYS A N 1
ATOM 715 C CA . CYS A 1 90 ? 4.423 -12.582 -14.340 1.00 92.38 90 CYS A CA 1
ATOM 716 C C . CYS A 1 90 ? 3.883 -13.907 -13.837 1.00 92.38 90 CYS A C 1
ATOM 718 O O . CYS A 1 90 ? 2.786 -14.322 -14.190 1.00 92.38 90 CYS A O 1
ATOM 720 N N . ARG A 1 91 ? 4.650 -14.517 -12.947 1.00 95.19 91 ARG A N 1
ATOM 721 C CA . ARG A 1 91 ? 4.192 -15.635 -12.136 1.00 95.19 91 ARG A CA 1
ATOM 722 C C . ARG A 1 91 ? 4.684 -15.482 -10.713 1.00 95.19 91 ARG A C 1
ATOM 724 O O . ARG A 1 91 ? 5.600 -14.696 -10.459 1.00 95.19 91 ARG A O 1
ATOM 731 N N . GLY A 1 92 ? 4.163 -16.286 -9.811 1.00 95.44 92 GLY A N 1
ATOM 732 C CA . GLY A 1 92 ? 4.728 -16.434 -8.485 1.00 95.44 92 GLY A CA 1
ATOM 733 C C . GLY A 1 92 ? 3.725 -17.024 -7.522 1.00 95.44 92 GLY A C 1
ATOM 734 O O . GLY A 1 92 ? 2.840 -17.761 -7.938 1.00 95.44 92 GLY A O 1
ATOM 735 N N . THR A 1 93 ? 3.881 -16.696 -6.248 1.00 97.06 93 THR A N 1
ATOM 736 C CA . THR A 1 93 ? 3.101 -17.309 -5.177 1.00 97.06 93 THR A CA 1
ATOM 737 C C . THR A 1 93 ? 2.505 -16.254 -4.268 1.00 97.06 93 THR A C 1
ATOM 739 O O . THR A 1 93 ? 3.087 -15.185 -4.044 1.00 97.06 93 THR A O 1
ATOM 742 N N . PHE A 1 94 ? 1.329 -16.561 -3.744 1.00 96.69 94 PHE A N 1
ATOM 743 C CA . PHE A 1 94 ? 0.688 -15.817 -2.677 1.00 96.69 94 PHE A CA 1
ATOM 744 C C . PHE A 1 94 ? 0.401 -16.785 -1.533 1.00 96.69 94 PHE A C 1
ATOM 746 O O . PHE A 1 94 ? -0.158 -17.849 -1.765 1.00 96.69 94 PHE A O 1
ATOM 753 N N . VAL A 1 95 ? 0.802 -16.431 -0.319 1.00 96.50 95 VAL A N 1
ATOM 754 C CA . VAL A 1 95 ? 0.519 -17.199 0.895 1.00 96.50 95 VAL A CA 1
ATOM 755 C C . VAL A 1 95 ? -0.308 -16.317 1.809 1.00 96.50 95 VAL A C 1
ATOM 757 O O . VAL A 1 95 ? 0.139 -15.220 2.156 1.00 96.50 95 VAL A O 1
ATOM 760 N N . ASP A 1 96 ? -1.502 -16.772 2.166 1.00 92.62 96 ASP A N 1
ATOM 761 C CA . ASP A 1 96 ? -2.438 -16.002 2.981 1.00 92.62 96 ASP A CA 1
ATOM 762 C C . ASP A 1 96 ? -2.135 -16.074 4.493 1.00 92.62 96 ASP A C 1
ATOM 764 O O . ASP A 1 96 ? -1.103 -16.592 4.930 1.00 92.62 96 ASP A O 1
ATOM 768 N N . GLU A 1 97 ? -3.040 -15.529 5.311 1.00 89.12 97 GLU A N 1
ATOM 769 C CA . GLU A 1 97 ? -2.901 -15.510 6.774 1.00 89.12 97 GLU A CA 1
ATOM 770 C C . GLU A 1 97 ? -3.107 -16.880 7.431 1.00 89.12 97 GLU A C 1
ATOM 772 O O . GLU A 1 97 ? -2.689 -17.090 8.573 1.00 89.12 97 GLU A O 1
ATOM 777 N N . HIS A 1 98 ? -3.734 -17.816 6.719 1.00 88.88 98 HIS A N 1
ATOM 778 C CA . HIS A 1 98 ? -3.949 -19.192 7.151 1.00 88.88 98 HIS A CA 1
ATOM 779 C C . HIS A 1 98 ? -2.791 -20.113 6.744 1.00 88.88 98 HIS A C 1
ATOM 781 O O . HIS A 1 98 ? -2.666 -21.215 7.284 1.00 88.88 98 HIS A O 1
ATOM 787 N N . GLY A 1 99 ? -1.897 -19.628 5.879 1.00 88.94 99 GLY A N 1
ATOM 788 C CA . GLY A 1 99 ? -0.768 -20.376 5.342 1.00 88.94 99 GLY A CA 1
ATOM 789 C C . GLY A 1 99 ? -1.113 -21.160 4.079 1.00 88.94 99 GLY A C 1
ATOM 790 O O . GLY A 1 99 ? -0.304 -21.992 3.666 1.00 88.94 99 GLY A O 1
ATOM 791 N N . ASP A 1 100 ? -2.276 -20.909 3.475 1.00 91.94 100 ASP A N 1
ATOM 792 C CA . ASP A 1 100 ? -2.648 -21.500 2.197 1.00 91.94 100 ASP A CA 1
ATOM 793 C C . ASP A 1 100 ? -1.826 -20.839 1.085 1.00 91.94 100 ASP A C 1
ATOM 795 O O . ASP A 1 100 ? -1.769 -19.611 0.967 1.00 91.94 100 ASP A O 1
ATOM 799 N N . GLU A 1 101 ? -1.145 -21.666 0.291 1.00 94.75 101 GLU A N 1
ATOM 800 C CA . GLU A 1 101 ? -0.283 -21.230 -0.806 1.00 94.75 101 GLU A CA 1
ATOM 801 C C . GLU A 1 101 ? -1.016 -21.348 -2.145 1.00 94.75 101 GLU A C 1
ATOM 803 O O . GLU A 1 101 ? -1.546 -22.401 -2.505 1.00 94.75 101 GLU A O 1
ATOM 808 N N . PHE A 1 102 ? -1.015 -20.249 -2.892 1.00 92.94 102 PHE A N 1
ATOM 809 C CA . PHE A 1 102 ? -1.645 -20.111 -4.194 1.00 92.94 102 PHE A CA 1
ATOM 810 C C . PHE A 1 102 ? -0.575 -19.815 -5.242 1.00 92.94 102 PHE A C 1
ATOM 812 O O . PHE A 1 102 ? 0.045 -18.745 -5.231 1.00 92.94 102 PHE A O 1
ATOM 819 N N . ASP A 1 103 ? -0.392 -20.746 -6.174 1.00 93.00 103 ASP A N 1
ATOM 820 C CA . ASP A 1 103 ? 0.412 -20.525 -7.371 1.00 93.00 103 ASP A CA 1
ATOM 821 C C . ASP A 1 103 ? -0.366 -19.656 -8.366 1.00 93.00 103 ASP A C 1
ATOM 823 O O . ASP A 1 103 ? -1.514 -19.935 -8.722 1.00 93.00 103 ASP A O 1
ATOM 827 N N . VAL A 1 104 ? 0.270 -18.582 -8.823 1.00 91.62 104 VAL A N 1
ATOM 828 C CA . VAL A 1 104 ? -0.317 -17.619 -9.753 1.00 91.62 104 VAL A CA 1
ATOM 829 C C . VAL A 1 104 ? 0.536 -17.565 -11.012 1.00 91.62 104 VAL A C 1
ATOM 831 O O . VAL A 1 104 ? 1.673 -17.095 -10.989 1.00 91.62 104 VAL A O 1
ATOM 834 N N . GLU A 1 105 ? -0.030 -18.018 -12.123 1.00 88.25 105 GLU A N 1
ATOM 835 C CA . GLU A 1 105 ? 0.539 -17.935 -13.469 1.00 88.25 105 GLU A CA 1
ATOM 836 C C . GLU A 1 105 ? -0.598 -17.715 -14.480 1.00 88.25 105 GLU A C 1
ATOM 838 O O . GLU A 1 105 ? -1.774 -17.941 -14.164 1.00 88.25 105 GLU A O 1
ATOM 843 N N . ASP A 1 106 ? -0.248 -17.223 -15.670 1.00 84.06 106 ASP A N 1
ATOM 844 C CA . ASP A 1 106 ? -1.187 -17.084 -16.780 1.00 84.06 106 ASP A CA 1
ATOM 845 C C . ASP A 1 106 ? -1.647 -18.486 -17.209 1.00 84.06 106 ASP A C 1
ATOM 847 O O . ASP A 1 106 ? -0.822 -19.341 -17.536 1.00 84.06 106 ASP A O 1
ATOM 851 N N . THR A 1 107 ? -2.956 -18.732 -17.216 1.00 72.56 107 THR A N 1
ATOM 852 C CA . THR A 1 107 ? -3.530 -20.011 -17.658 1.00 72.56 107 THR A CA 1
ATOM 853 C C . THR A 1 107 ? -4.345 -19.795 -18.923 1.00 72.56 107 THR A C 1
ATOM 855 O O . THR A 1 107 ? -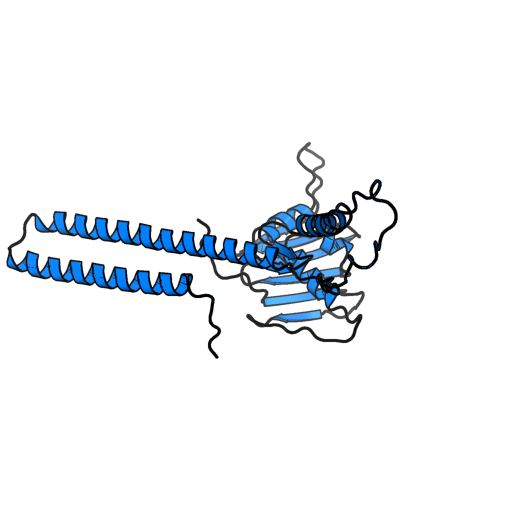5.261 -18.971 -18.939 1.00 72.56 107 THR A O 1
ATOM 858 N N . ILE A 1 108 ? -4.002 -20.542 -19.971 1.00 63.81 108 ILE A N 1
ATOM 859 C CA . ILE A 1 108 ? -4.774 -20.653 -21.209 1.00 63.81 108 ILE A CA 1
ATOM 860 C C . ILE A 1 108 ? -5.354 -22.065 -21.186 1.00 63.81 108 ILE A C 1
ATOM 862 O O . ILE A 1 108 ? -4.582 -23.020 -21.262 1.00 63.81 108 ILE A O 1
ATOM 866 N N . ASP A 1 109 ? -6.667 -22.197 -21.007 1.00 59.44 109 ASP A N 1
ATOM 867 C CA . ASP A 1 109 ? -7.333 -23.488 -21.171 1.00 59.44 109 ASP A CA 1
ATOM 868 C C . ASP A 1 109 ? -7.687 -23.661 -22.652 1.00 59.44 109 ASP A C 1
ATOM 870 O O . ASP A 1 109 ? -8.398 -22.841 -23.233 1.00 59.44 109 ASP A O 1
ATOM 874 N N . ASP A 1 110 ? -7.121 -24.691 -23.284 1.00 57.22 110 ASP A N 1
ATOM 875 C CA . ASP A 1 110 ? -7.309 -24.974 -24.714 1.00 57.22 110 ASP A CA 1
ATOM 876 C C . ASP A 1 110 ? -8.620 -25.746 -24.993 1.00 57.22 110 ASP A C 1
ATOM 878 O O . ASP A 1 110 ? -9.021 -25.859 -26.154 1.00 57.22 110 ASP A O 1
ATOM 882 N N . ASP A 1 111 ? -9.294 -26.259 -23.954 1.00 63.00 111 ASP A N 1
ATOM 883 C CA . ASP A 1 111 ? -10.388 -27.233 -24.091 1.00 63.00 111 ASP A CA 1
ATOM 884 C C . ASP A 1 111 ? -11.789 -26.728 -23.680 1.00 63.00 111 ASP A C 1
ATOM 886 O O . ASP A 1 111 ? -12.771 -27.373 -24.045 1.00 63.00 111 ASP A O 1
ATOM 890 N N . ASP A 1 112 ? -11.926 -25.562 -23.039 1.00 52.44 112 ASP A N 1
ATOM 891 C CA . ASP A 1 112 ? -13.227 -24.965 -22.701 1.00 52.44 112 ASP A CA 1
ATOM 892 C C . ASP A 1 112 ? -13.215 -23.437 -22.922 1.00 52.44 112 ASP A C 1
ATOM 894 O O . ASP A 1 112 ? -12.220 -22.761 -22.677 1.00 52.44 112 ASP A O 1
ATOM 898 N N . GLU A 1 113 ? -14.337 -22.860 -23.374 1.00 53.78 113 GLU A N 1
ATOM 899 C CA . GLU A 1 113 ? -14.568 -21.403 -23.518 1.00 53.78 113 GLU A CA 1
ATOM 900 C C . GLU A 1 113 ? -14.567 -20.641 -22.161 1.00 53.78 113 GLU A C 1
ATOM 902 O O . GLU A 1 113 ? -15.147 -19.559 -22.048 1.00 53.78 113 GLU A O 1
ATOM 907 N N . GLU A 1 114 ? -13.939 -21.185 -21.115 1.00 52.22 114 GLU A N 1
ATOM 908 C CA . GLU A 1 114 ? -13.871 -20.607 -19.774 1.00 52.22 114 GLU A CA 1
ATOM 909 C C . GLU A 1 114 ? -12.544 -19.858 -19.553 1.00 52.22 114 GLU A C 1
ATOM 911 O O . GLU A 1 114 ? -11.475 -20.426 -19.375 1.00 52.22 114 GLU A O 1
ATOM 916 N N . GLU A 1 115 ? -12.669 -18.528 -19.611 1.00 54.38 115 GLU A N 1
ATOM 917 C CA . GLU A 1 115 ? -11.809 -17.478 -19.049 1.00 54.38 115 GLU A CA 1
ATOM 918 C C . GLU A 1 115 ? -10.290 -17.757 -18.995 1.00 54.38 115 GLU A C 1
ATOM 920 O O . GLU A 1 115 ? -9.739 -18.241 -18.012 1.00 54.38 115 GLU A O 1
ATOM 925 N N . SER A 1 116 ? -9.564 -17.291 -20.018 1.00 63.09 116 SER A N 1
ATOM 926 C CA . SER A 1 116 ? -8.123 -17.021 -19.901 1.00 63.09 116 SER A CA 1
ATOM 927 C C . SER A 1 116 ? -7.872 -16.110 -18.694 1.00 63.09 116 SER A C 1
ATOM 929 O O . SER A 1 116 ? -8.285 -14.947 -18.703 1.00 63.09 116 SER A O 1
ATOM 931 N N . PHE A 1 117 ? -7.148 -16.598 -17.686 1.00 71.38 117 PHE A N 1
ATOM 932 C CA . PHE A 1 117 ? -6.836 -15.811 -16.494 1.00 71.38 117 PHE A CA 1
ATOM 933 C C . PHE A 1 117 ? -5.466 -15.158 -16.604 1.00 71.38 117 PHE A C 1
ATOM 935 O O . PHE A 1 117 ? -4.446 -15.830 -16.747 1.00 71.38 117 PHE A O 1
ATOM 942 N N . ASP A 1 118 ? -5.455 -13.840 -16.447 1.00 87.38 118 ASP A N 1
ATOM 943 C CA . ASP A 1 118 ? -4.241 -13.047 -16.324 1.00 87.38 118 ASP A CA 1
ATOM 944 C C . ASP A 1 118 ? -3.711 -13.118 -14.884 1.00 87.38 118 ASP A C 1
ATOM 946 O O . ASP A 1 118 ? -4.407 -12.762 -13.923 1.00 87.38 118 ASP A O 1
ATOM 950 N N . ALA A 1 119 ? -2.459 -13.545 -14.715 1.00 90.56 119 ALA A N 1
ATOM 951 C CA . ALA A 1 119 ? -1.784 -13.596 -13.422 1.00 90.56 119 ALA A CA 1
ATOM 952 C C . ALA A 1 119 ? -1.821 -12.243 -12.700 1.00 90.56 119 ALA A C 1
ATOM 954 O O . ALA A 1 119 ? -1.909 -12.186 -11.472 1.00 90.56 119 ALA A O 1
ATOM 955 N N . ARG A 1 120 ? -1.789 -11.133 -13.449 1.00 91.12 120 ARG A N 1
ATOM 956 C CA . ARG A 1 120 ? -1.837 -9.777 -12.891 1.00 91.12 120 ARG A CA 1
ATOM 957 C C . ARG A 1 120 ? -3.161 -9.498 -12.202 1.00 91.12 120 ARG A C 1
ATOM 959 O O . ARG A 1 120 ? -3.160 -8.871 -11.144 1.00 91.12 120 ARG A O 1
ATOM 966 N N . ASP A 1 121 ? -4.262 -9.960 -12.781 1.00 91.12 121 ASP A N 1
ATOM 967 C CA . ASP A 1 121 ? -5.597 -9.748 -12.228 1.00 91.12 121 ASP A CA 1
ATOM 968 C C . ASP A 1 121 ? -5.820 -10.619 -10.992 1.00 91.12 121 ASP A C 1
ATOM 970 O O . ASP A 1 121 ? -6.349 -10.129 -9.992 1.00 91.12 121 ASP A O 1
ATOM 974 N N . LYS A 1 122 ? -5.296 -11.854 -10.993 1.00 91.62 122 LYS A N 1
ATOM 975 C CA . LYS A 1 122 ? -5.248 -12.713 -9.797 1.00 91.62 122 LYS A CA 1
ATOM 976 C C . LYS A 1 122 ? -4.452 -12.059 -8.662 1.00 91.62 122 LYS A C 1
ATOM 978 O O . LYS A 1 122 ? -4.972 -11.916 -7.557 1.00 91.62 122 LYS A O 1
ATOM 983 N N . PHE A 1 123 ? -3.234 -11.576 -8.929 1.00 94.19 123 PHE A N 1
ATOM 984 C CA . PHE A 1 123 ? -2.451 -10.848 -7.921 1.00 94.19 123 PHE A CA 1
ATOM 985 C C . PHE A 1 123 ? -3.157 -9.576 -7.440 1.00 94.19 123 PHE A C 1
ATOM 987 O O . PHE A 1 123 ? -3.195 -9.326 -6.238 1.00 94.19 123 PHE A O 1
ATOM 994 N N . ASN A 1 124 ? -3.749 -8.783 -8.341 1.00 92.81 124 ASN A N 1
ATOM 995 C CA . ASN A 1 124 ? -4.521 -7.597 -7.957 1.00 92.81 124 ASN A CA 1
ATOM 996 C C . ASN A 1 124 ? -5.663 -7.957 -7.005 1.00 92.81 124 ASN A C 1
ATOM 998 O O . ASN A 1 124 ? -5.869 -7.260 -6.008 1.00 92.81 124 ASN A O 1
ATOM 1002 N N . HIS A 1 125 ? -6.387 -9.037 -7.302 1.00 91.00 125 HIS A N 1
ATOM 1003 C CA . HIS A 1 125 ? -7.502 -9.502 -6.492 1.00 91.00 125 HIS A CA 1
ATOM 1004 C C . HIS A 1 125 ? -7.055 -9.910 -5.089 1.00 91.00 125 HIS A C 1
ATOM 1006 O O . HIS A 1 125 ? -7.640 -9.425 -4.125 1.00 91.00 125 HIS A O 1
ATOM 1012 N N . PHE A 1 126 ? -6.004 -10.727 -4.966 1.00 91.88 126 PHE A N 1
ATOM 1013 C CA . PHE A 1 126 ? -5.480 -11.122 -3.658 1.00 91.88 126 PHE A CA 1
ATOM 1014 C C . PHE A 1 126 ? -4.968 -9.914 -2.871 1.00 91.88 126 PHE A C 1
ATOM 1016 O O . PHE A 1 126 ? -5.380 -9.680 -1.742 1.00 91.88 126 PHE A O 1
ATOM 1023 N N . LEU A 1 127 ? -4.118 -9.087 -3.481 1.00 92.62 127 LEU A N 1
ATOM 1024 C CA . LEU A 1 127 ? -3.404 -8.030 -2.763 1.00 92.62 127 LEU A CA 1
ATOM 1025 C C . LEU A 1 127 ? -4.327 -6.899 -2.289 1.00 92.62 127 LEU A C 1
ATOM 1027 O O . LEU A 1 127 ? -4.210 -6.459 -1.148 1.00 92.62 127 LEU A O 1
ATOM 1031 N N . SER A 1 128 ? -5.268 -6.459 -3.131 1.00 89.25 128 SER A N 1
ATOM 1032 C CA . SER A 1 128 ? -6.146 -5.311 -2.832 1.00 89.25 128 SER A CA 1
ATOM 1033 C C . SER A 1 128 ? -7.175 -5.559 -1.723 1.00 89.25 128 SER A C 1
ATOM 1035 O O . SER A 1 128 ? -7.825 -4.619 -1.265 1.00 89.25 128 SER A O 1
ATOM 1037 N N . GLN A 1 129 ? -7.337 -6.809 -1.282 1.00 87.94 129 GLN A N 1
ATOM 1038 C CA . GLN A 1 129 ? -8.237 -7.169 -0.186 1.00 87.94 129 GLN A CA 1
ATOM 1039 C C . GLN A 1 129 ? -7.602 -6.982 1.195 1.00 87.94 129 GLN A C 1
ATOM 1041 O O . GLN A 1 129 ? -8.318 -6.994 2.202 1.00 87.94 129 GLN A O 1
ATOM 1046 N N . HIS A 1 130 ? -6.280 -6.803 1.265 1.00 88.19 130 HIS A N 1
ATOM 1047 C CA . HIS A 1 130 ? -5.553 -6.811 2.526 1.00 88.19 130 HIS A CA 1
ATOM 1048 C C . HIS A 1 130 ? -5.098 -5.422 2.968 1.00 88.19 130 HIS A C 1
ATOM 1050 O O . HIS A 1 130 ? -4.115 -4.860 2.486 1.00 88.19 130 HIS A O 1
ATOM 1056 N N . GLY A 1 131 ? -5.729 -4.949 4.039 1.00 86.62 131 GLY A N 1
ATOM 1057 C CA . GLY A 1 131 ? -5.331 -3.728 4.724 1.00 86.62 131 GLY A CA 1
ATOM 1058 C C . GLY A 1 131 ? -5.792 -2.467 4.002 1.00 86.62 131 GLY A C 1
ATOM 1059 O O . GLY A 1 131 ? -6.692 -2.483 3.173 1.00 86.62 131 GLY A O 1
ATOM 1060 N N . ALA A 1 132 ? -5.190 -1.353 4.390 1.00 89.69 132 ALA A N 1
ATOM 1061 C CA . ALA A 1 132 ? -5.448 -0.040 3.832 1.00 89.69 132 ALA A CA 1
ATOM 1062 C C . ALA A 1 132 ? -4.136 0.728 3.853 1.00 89.69 132 ALA A C 1
ATOM 1064 O O . ALA A 1 132 ? -3.302 0.539 4.745 1.00 89.69 132 ALA A O 1
ATOM 1065 N N . SER A 1 133 ? -3.930 1.600 2.878 1.00 90.75 133 SER A N 1
ATOM 1066 C CA . SER A 1 133 ? -2.691 2.363 2.825 1.00 90.75 133 SER A CA 1
ATOM 1067 C C . SER A 1 133 ? -2.887 3.700 2.120 1.00 90.75 133 SER A C 1
ATOM 1069 O O . SER A 1 133 ? -3.857 3.911 1.391 1.00 90.75 133 SER A O 1
ATOM 1071 N N . LEU A 1 134 ? -1.965 4.632 2.361 1.00 90.31 134 LEU A N 1
ATOM 1072 C CA . LEU A 1 134 ? -1.954 5.956 1.742 1.00 90.31 134 LEU A CA 1
ATOM 1073 C C . LEU A 1 134 ? -0.611 6.178 1.058 1.00 90.31 134 LEU A C 1
ATOM 1075 O O . LEU A 1 134 ? 0.439 6.076 1.695 1.00 90.31 134 LEU A O 1
ATOM 1079 N N . PHE A 1 135 ? -0.642 6.516 -0.228 1.00 90.44 135 PHE A N 1
ATOM 1080 C CA . PHE A 1 135 ? 0.562 6.832 -0.982 1.00 90.44 135 PHE A CA 1
ATOM 1081 C C . PHE A 1 135 ? 0.610 8.296 -1.368 1.00 90.44 135 PHE A C 1
ATOM 1083 O O . PHE A 1 135 ? -0.206 8.783 -2.151 1.00 90.44 135 PHE A O 1
ATOM 1090 N N . PHE A 1 136 ? 1.634 8.976 -0.860 1.00 85.88 136 PHE A N 1
ATOM 1091 C CA . PHE A 1 136 ? 1.962 10.338 -1.241 1.00 85.88 136 PHE A CA 1
ATOM 1092 C C . PHE A 1 136 ? 3.100 10.296 -2.268 1.00 85.88 136 PHE A C 1
ATOM 1094 O O . PHE A 1 136 ? 4.255 10.061 -1.896 1.00 85.88 136 PHE A O 1
ATOM 1101 N N . PRO A 1 137 ? 2.813 10.503 -3.564 1.00 76.44 137 PRO A N 1
ATOM 1102 C CA . PRO A 1 137 ? 3.833 10.496 -4.591 1.00 76.44 137 PRO A CA 1
ATOM 1103 C C . PRO A 1 137 ? 4.831 11.628 -4.351 1.00 76.44 137 PRO A C 1
ATOM 1105 O O . PRO A 1 137 ? 4.499 12.709 -3.867 1.00 76.44 137 PRO A O 1
ATOM 1108 N N . THR A 1 138 ? 6.073 11.409 -4.773 1.00 65.38 138 THR A N 1
ATOM 1109 C CA . THR A 1 138 ? 7.171 12.371 -4.610 1.00 65.38 138 THR A CA 1
ATOM 1110 C C . THR A 1 138 ? 7.103 13.551 -5.589 1.00 65.38 138 THR A C 1
ATOM 1112 O O . THR A 1 138 ? 8.137 14.145 -5.900 1.00 65.38 138 THR A O 1
ATOM 1115 N N . PHE A 1 139 ? 5.928 13.892 -6.132 1.00 61.34 139 PHE A N 1
ATOM 1116 C CA . PHE A 1 139 ? 5.795 15.098 -6.946 1.00 61.34 139 PHE A CA 1
ATOM 1117 C C . PHE A 1 139 ? 6.101 16.318 -6.074 1.00 61.34 139 PHE A C 1
ATOM 1119 O O . PHE A 1 139 ? 5.688 16.387 -4.914 1.00 61.34 139 PHE A O 1
ATOM 1126 N N . ARG A 1 140 ? 6.815 17.308 -6.630 1.00 56.16 140 ARG A N 1
ATOM 1127 C CA . ARG A 1 140 ? 6.823 18.640 -6.016 1.00 56.16 140 ARG A CA 1
ATOM 1128 C C . ARG A 1 140 ? 5.372 19.090 -5.955 1.00 56.16 140 ARG A C 1
ATOM 1130 O O . ARG A 1 140 ? 4.753 19.282 -6.998 1.00 56.16 140 ARG A O 1
ATOM 1137 N N . ARG A 1 141 ? 4.845 19.180 -4.735 1.00 57.03 141 ARG A N 1
ATOM 1138 C CA . ARG A 1 141 ? 3.452 19.523 -4.473 1.00 57.03 141 ARG A CA 1
ATOM 1139 C C . ARG A 1 141 ? 3.135 20.824 -5.196 1.00 57.03 141 ARG A C 1
ATOM 1141 O O . ARG A 1 141 ? 3.795 21.838 -4.968 1.00 57.03 141 ARG A O 1
ATOM 1148 N N . ILE A 1 142 ? 2.135 20.793 -6.068 1.00 55.09 142 ILE A N 1
ATOM 1149 C CA . ILE A 1 142 ? 1.510 22.017 -6.557 1.00 55.09 142 ILE A CA 1
ATOM 1150 C C . ILE A 1 142 ? 0.534 22.440 -5.456 1.00 55.09 142 ILE A C 1
ATOM 1152 O O . ILE A 1 142 ? -0.663 22.186 -5.530 1.00 55.09 142 ILE A O 1
ATOM 1156 N N . GLU A 1 143 ? 1.072 22.991 -4.367 1.00 55.56 143 GLU A N 1
ATOM 1157 C CA . GLU A 1 143 ? 0.265 23.619 -3.321 1.00 55.56 143 GLU A CA 1
ATOM 1158 C C . GLU A 1 143 ? -0.320 24.921 -3.887 1.00 55.56 143 GLU A C 1
ATOM 1160 O O . GLU A 1 143 ? 0.384 25.752 -4.472 1.00 55.56 143 GLU A O 1
ATOM 1165 N N . GLY A 1 144 ? -1.642 25.074 -3.782 1.00 54.94 144 GLY A N 1
ATOM 1166 C CA . GLY A 1 144 ? -2.342 26.286 -4.196 1.00 54.94 144 GLY A CA 1
ATOM 1167 C C . GLY A 1 144 ? -1.768 27.501 -3.466 1.00 54.94 144 GLY A C 1
ATOM 1168 O O . GLY A 1 144 ? -1.756 27.549 -2.242 1.00 54.94 144 GLY A O 1
ATOM 1169 N N . GLY A 1 145 ? -1.269 28.476 -4.223 1.00 49.75 145 GLY A N 1
ATOM 1170 C CA . GLY A 1 145 ? -0.518 29.617 -3.687 1.00 49.75 145 GLY A CA 1
ATOM 1171 C C . GLY A 1 145 ? 0.216 30.410 -4.767 1.00 49.75 145 GLY A C 1
ATOM 1172 O O . GLY A 1 145 ? 0.445 31.607 -4.614 1.00 49.75 145 GLY A O 1
ATOM 1173 N N . PHE A 1 146 ? 0.487 29.791 -5.922 1.00 49.47 146 PHE A N 1
ATOM 1174 C CA . PHE A 1 146 ? 0.774 30.538 -7.143 1.00 49.47 146 PHE A CA 1
ATOM 1175 C C . PHE A 1 146 ? -0.496 31.284 -7.559 1.00 49.47 146 PHE A C 1
ATOM 1177 O O . PHE A 1 146 ? -1.509 30.670 -7.907 1.00 49.47 146 PHE A O 1
ATOM 1184 N N . THR A 1 147 ? -0.467 32.613 -7.504 1.00 46.97 147 THR A N 1
ATOM 1185 C CA . THR A 1 147 ? -1.522 33.477 -8.032 1.00 46.97 147 THR A CA 1
ATOM 1186 C C . THR A 1 147 ? -1.692 33.229 -9.532 1.00 46.97 147 THR A C 1
ATOM 1188 O O . THR A 1 147 ? -1.148 33.931 -10.372 1.00 46.97 147 THR A O 1
ATOM 1191 N N . THR A 1 148 ? -2.541 32.269 -9.896 1.00 48.12 148 THR A N 1
ATOM 1192 C CA . THR A 1 148 ? -3.169 32.200 -11.230 1.00 48.12 148 THR A CA 1
ATOM 1193 C C . THR A 1 148 ? -4.141 33.362 -11.451 1.00 48.12 148 THR A C 1
ATOM 1195 O O . THR A 1 148 ? -4.654 33.560 -12.545 1.00 48.12 148 THR A O 1
ATOM 1198 N N . THR A 1 149 ? -4.390 34.160 -10.413 1.00 50.59 149 THR A N 1
ATOM 1199 C CA . THR A 1 149 ? -5.185 35.383 -10.448 1.00 50.59 149 THR A CA 1
ATOM 1200 C C . THR A 1 149 ? -4.293 36.603 -10.254 1.00 50.59 149 THR A C 1
ATOM 1202 O O . THR A 1 149 ? -4.456 37.328 -9.277 1.00 50.59 149 THR A O 1
ATOM 1205 N N . GLN A 1 150 ? -3.349 36.861 -11.159 1.00 46.06 150 GLN A N 1
ATOM 1206 C CA . GLN A 1 150 ? -2.862 38.229 -11.339 1.00 46.06 150 GLN A CA 1
ATOM 1207 C C . GLN A 1 150 ? -2.771 38.584 -12.825 1.00 46.06 150 GLN A C 1
ATOM 1209 O O . GLN A 1 150 ? -2.049 37.964 -13.594 1.00 46.06 150 GLN A O 1
ATOM 1214 N N . ASN A 1 151 ? -3.510 39.647 -13.161 1.00 43.19 151 ASN A N 1
ATOM 1215 C CA . ASN A 1 151 ? -3.500 40.426 -14.402 1.00 43.19 151 ASN A CA 1
ATOM 1216 C C . ASN A 1 151 ? -4.445 40.009 -15.539 1.00 43.19 151 ASN A C 1
ATOM 1218 O O . ASN A 1 151 ? -4.052 39.992 -16.697 1.00 43.19 151 ASN A O 1
ATOM 1222 N N . ALA A 1 152 ? -5.742 39.904 -15.247 1.00 47.03 152 ALA A N 1
ATOM 1223 C CA . ALA A 1 152 ? -6.736 40.475 -16.161 1.00 47.03 152 ALA A CA 1
ATOM 1224 C C . ALA A 1 152 ? -7.132 41.872 -15.652 1.00 47.03 152 ALA A C 1
ATOM 1226 O O . ALA A 1 152 ? -8.267 42.118 -15.250 1.00 47.03 152 ALA A O 1
ATOM 1227 N N . ARG A 1 153 ? -6.167 42.806 -15.619 1.00 45.28 153 ARG A N 1
ATOM 1228 C CA . ARG A 1 153 ? -6.498 44.234 -15.551 1.00 45.28 153 ARG A CA 1
ATOM 1229 C C . ARG A 1 153 ? -7.105 44.610 -16.900 1.00 45.28 153 ARG A C 1
ATOM 1231 O O . ARG A 1 153 ? -6.390 44.920 -17.840 1.00 45.28 153 ARG A O 1
ATOM 1238 N N . THR A 1 154 ? -8.425 44.508 -16.965 1.00 45.25 154 THR A N 1
ATOM 1239 C CA . THR A 1 154 ? -9.322 45.431 -17.664 1.00 45.25 154 THR A CA 1
ATOM 1240 C C . THR A 1 154 ? -8.908 45.858 -19.076 1.00 45.25 154 THR A C 1
ATOM 1242 O O . THR A 1 154 ? -8.139 46.802 -19.237 1.00 45.25 154 THR A O 1
ATOM 1245 N N . ARG A 1 155 ? -9.554 45.261 -20.090 1.00 42.62 155 ARG A N 1
ATOM 1246 C CA . ARG A 1 155 ? -10.233 45.970 -21.202 1.00 42.62 155 ARG A CA 1
ATOM 1247 C C . ARG A 1 155 ? -10.983 44.973 -22.104 1.00 42.62 155 ARG A C 1
ATOM 1249 O O . ARG A 1 155 ? -10.532 44.670 -23.198 1.00 42.62 155 ARG A O 1
ATOM 1256 N N . ASN A 1 156 ? -12.093 44.423 -21.596 1.00 40.62 156 ASN A N 1
ATOM 1257 C CA . ASN A 1 156 ? -13.354 44.170 -22.325 1.00 40.62 156 ASN A CA 1
ATOM 1258 C C . ASN A 1 156 ? -14.278 43.246 -21.500 1.00 40.62 156 ASN A C 1
ATOM 1260 O O . ASN A 1 156 ? -13.882 42.123 -21.204 1.00 40.62 156 ASN A O 1
ATOM 1264 N N . PRO A 1 157 ? -15.506 43.670 -21.142 1.00 42.47 157 PRO A N 1
ATOM 1265 C CA . PRO A 1 157 ? -16.388 42.918 -20.243 1.00 42.47 157 PRO A CA 1
ATOM 1266 C C . PRO A 1 157 ? -17.295 41.890 -20.951 1.00 42.47 157 PRO A C 1
ATOM 1268 O O . PRO A 1 157 ? -18.299 41.485 -20.379 1.00 42.47 157 PRO A O 1
ATOM 1271 N N . LEU A 1 158 ? -16.996 41.479 -22.190 1.00 49.50 158 LEU A N 1
ATOM 1272 C CA . LEU A 1 158 ? -17.915 40.651 -22.998 1.00 49.50 158 LEU A CA 1
ATOM 1273 C C . LEU A 1 158 ? -17.369 39.290 -23.436 1.00 49.50 158 LEU A C 1
ATOM 1275 O O . LEU A 1 158 ? -18.079 38.520 -24.072 1.00 49.50 158 LEU A O 1
ATOM 1279 N N . LEU A 1 159 ? -16.132 38.962 -23.089 1.00 49.31 159 LEU A N 1
ATOM 1280 C CA . LEU A 1 159 ? -15.509 37.684 -23.415 1.00 49.31 159 LEU A CA 1
ATOM 1281 C C . LEU A 1 159 ? -14.595 37.361 -22.238 1.00 49.31 159 LEU A C 1
ATOM 1283 O O . LEU A 1 159 ? -13.757 38.194 -21.946 1.00 49.31 159 LEU A O 1
ATOM 1287 N N . PHE A 1 160 ? -14.807 36.245 -21.538 1.00 42.12 160 PHE A N 1
ATOM 1288 C CA . PHE A 1 160 ? -13.854 35.491 -20.694 1.00 42.12 160 PHE A CA 1
ATOM 1289 C C . PHE A 1 160 ? -14.578 34.835 -19.515 1.00 42.12 160 PHE A C 1
ATOM 1291 O O . PHE A 1 160 ? -14.548 35.277 -18.371 1.00 42.12 160 PHE A O 1
ATOM 1298 N N . ASN A 1 161 ? -15.194 33.698 -19.830 1.00 40.12 161 ASN A N 1
ATOM 1299 C CA . ASN A 1 161 ? -15.687 32.701 -18.888 1.00 40.12 161 ASN A CA 1
ATOM 1300 C C . ASN A 1 161 ? -14.486 31.895 -18.325 1.00 40.12 161 ASN A C 1
ATOM 1302 O O . ASN A 1 161 ? -14.363 30.692 -18.545 1.00 40.12 161 ASN A O 1
ATOM 1306 N N . SER A 1 162 ? -13.521 32.569 -17.686 1.00 46.31 162 SER A N 1
ATOM 1307 C CA . SER A 1 162 ? -12.222 31.993 -17.288 1.00 46.31 162 SER A CA 1
ATOM 1308 C C . SER A 1 162 ? -12.224 31.318 -15.907 1.00 46.31 162 SER A C 1
ATOM 1310 O O . SER A 1 162 ? -11.193 31.247 -15.243 1.00 46.31 162 SER A O 1
ATOM 1312 N N . THR A 1 163 ? -13.371 30.805 -15.465 1.00 51.22 163 THR A N 1
ATOM 1313 C CA . THR A 1 163 ? -13.490 29.906 -14.303 1.00 51.22 163 THR A CA 1
ATOM 1314 C C . THR A 1 163 ? -13.215 28.438 -14.655 1.00 51.22 163 THR A C 1
ATOM 1316 O O . THR A 1 163 ? -13.005 27.637 -13.750 1.00 51.22 163 THR A O 1
ATOM 1319 N N . LYS A 1 164 ? -13.144 28.075 -15.947 1.00 50.84 164 LYS A N 1
ATOM 1320 C CA . LYS A 1 164 ? -12.941 26.684 -16.404 1.00 50.84 164 LYS A CA 1
ATOM 1321 C C . LYS A 1 164 ? -11.536 26.111 -16.151 1.00 50.84 164 LYS A C 1
ATOM 1323 O O . LYS A 1 164 ? -11.420 24.973 -15.718 1.00 50.84 164 LYS A O 1
ATOM 1328 N N . GLY A 1 165 ? -10.472 26.901 -16.310 1.00 50.31 165 GLY A N 1
ATOM 1329 C CA . GLY A 1 165 ? -9.096 26.372 -16.274 1.00 50.31 165 GLY A CA 1
ATOM 1330 C C . GLY A 1 165 ? -8.589 25.887 -14.905 1.00 50.31 165 GLY A C 1
ATOM 1331 O O . GLY A 1 165 ? -7.624 25.133 -14.847 1.00 50.31 165 GLY A O 1
ATOM 1332 N N . LYS A 1 166 ? -9.217 26.295 -13.789 1.00 53.22 166 LYS A N 1
ATOM 1333 C CA . LYS A 1 166 ? -8.867 25.779 -12.447 1.00 53.22 166 LYS A CA 1
ATOM 1334 C C . LYS A 1 166 ? -9.517 24.426 -12.152 1.00 53.22 166 LYS A C 1
ATOM 1336 O O . LYS A 1 166 ? -8.897 23.605 -11.485 1.00 53.22 166 LYS A O 1
ATOM 1341 N N . GLY A 1 167 ? -10.729 24.201 -12.665 1.00 62.44 167 GLY A N 1
ATOM 1342 C CA . GLY A 1 167 ? -11.429 22.926 -12.523 1.00 62.44 167 GLY A CA 1
ATOM 1343 C C . GLY A 1 167 ? -10.725 21.805 -13.281 1.00 62.44 167 GLY A C 1
ATOM 1344 O O . GLY A 1 167 ? -10.537 20.734 -12.726 1.00 62.44 167 GLY A O 1
ATOM 1345 N N . GLU A 1 168 ? -10.238 22.080 -14.493 1.00 70.75 168 GLU A N 1
ATOM 1346 C CA . GLU A 1 168 ? -9.632 21.066 -15.371 1.00 70.75 168 GLU A CA 1
ATOM 1347 C C . GLU A 1 168 ? -8.380 20.401 -14.769 1.00 70.75 168 GLU A C 1
ATOM 1349 O O . GLU A 1 168 ? -8.244 19.180 -14.825 1.00 70.75 168 GLU A O 1
ATOM 1354 N N . LEU A 1 169 ? -7.475 21.168 -14.144 1.00 72.25 169 LEU A N 1
ATOM 1355 C CA . LEU A 1 169 ? -6.288 20.592 -13.497 1.00 72.25 169 LEU A CA 1
ATOM 1356 C C . LEU A 1 169 ? -6.659 19.782 -12.250 1.00 72.25 169 LEU A C 1
ATOM 1358 O O . LEU A 1 169 ? -6.120 18.698 -12.037 1.00 72.25 169 LEU A O 1
ATOM 1362 N N . GLN A 1 170 ? -7.571 20.302 -11.426 1.00 70.62 170 GLN A N 1
ATOM 1363 C CA . GLN A 1 170 ? -8.033 19.603 -10.229 1.00 70.62 170 GLN A CA 1
ATOM 1364 C C . GLN A 1 170 ? -8.762 18.307 -10.597 1.00 70.62 170 GLN A C 1
ATOM 1366 O O . GLN A 1 170 ? -8.536 17.275 -9.973 1.00 70.62 170 GLN A O 1
ATOM 1371 N N . GLU A 1 171 ? -9.583 18.335 -11.643 1.00 75.75 171 GLU A N 1
ATOM 1372 C CA . GLU A 1 171 ? -10.291 17.173 -12.168 1.00 75.75 171 GLU A CA 1
ATOM 1373 C C . GLU A 1 171 ? -9.329 16.141 -12.765 1.00 75.75 171 GLU A C 1
ATOM 1375 O O . GLU A 1 171 ? -9.477 14.949 -12.500 1.00 75.75 171 GLU A O 1
ATOM 1380 N N . ALA A 1 172 ? -8.299 16.580 -13.495 1.00 79.31 172 ALA A N 1
ATOM 1381 C CA . ALA A 1 172 ? -7.253 15.697 -14.002 1.00 79.31 172 ALA A CA 1
ATOM 1382 C C . ALA A 1 172 ? -6.476 15.016 -12.863 1.00 79.31 172 ALA A C 1
ATOM 1384 O O . ALA A 1 172 ? -6.264 13.805 -12.904 1.00 79.31 172 ALA A O 1
ATOM 1385 N N . LEU A 1 173 ? -6.099 15.764 -11.820 1.00 77.88 173 LEU A N 1
ATOM 1386 C CA . LEU A 1 173 ? -5.439 15.205 -10.637 1.00 77.88 173 LEU A CA 1
ATOM 1387 C C . LEU A 1 173 ? -6.361 14.230 -9.896 1.00 77.88 173 LEU A C 1
ATOM 1389 O O . LEU A 1 173 ? -5.962 13.100 -9.630 1.00 77.88 173 LEU A O 1
ATOM 1393 N N . ALA A 1 174 ? -7.616 14.604 -9.651 1.00 78.62 174 ALA A N 1
ATOM 1394 C CA . ALA A 1 174 ? -8.592 13.721 -9.019 1.00 78.62 174 ALA A CA 1
ATOM 1395 C C . ALA A 1 174 ? -8.848 12.450 -9.851 1.00 78.62 174 ALA A C 1
ATOM 1397 O O . ALA A 1 174 ? -9.014 11.366 -9.298 1.00 78.62 174 ALA A O 1
ATOM 1398 N N . SER A 1 175 ? -8.833 12.557 -11.182 1.00 84.81 175 SER A N 1
ATOM 1399 C CA . SER A 1 175 ? -8.932 11.415 -12.094 1.00 84.81 175 SER A CA 1
ATOM 1400 C C . SER A 1 175 ? -7.737 10.469 -11.954 1.00 84.81 175 SER A C 1
ATOM 1402 O O . SER A 1 175 ? -7.924 9.260 -11.828 1.00 84.81 175 SER A O 1
ATOM 1404 N N . VAL A 1 176 ? -6.512 11.003 -11.886 1.00 84.75 176 VAL A N 1
ATOM 1405 C CA . VAL A 1 176 ? -5.298 10.200 -11.649 1.00 84.75 176 VAL A CA 1
ATOM 1406 C C . VAL A 1 176 ? -5.341 9.517 -10.280 1.00 84.75 176 VAL A C 1
ATOM 1408 O O . VAL A 1 176 ? -5.031 8.332 -10.190 1.00 84.75 176 VAL A O 1
ATOM 1411 N N . SER A 1 177 ? -5.763 10.233 -9.233 1.00 86.06 177 SER A N 1
ATOM 1412 C CA . SER A 1 177 ? -5.940 9.668 -7.891 1.00 86.06 177 SER A CA 1
ATOM 1413 C C . SER A 1 177 ? -6.920 8.498 -7.900 1.00 86.06 177 SER A C 1
ATOM 1415 O O . SER A 1 177 ? -6.563 7.413 -7.446 1.00 86.06 177 SER A O 1
ATOM 1417 N N . ARG A 1 178 ? -8.106 8.664 -8.501 1.00 86.62 178 ARG A N 1
ATOM 1418 C CA . ARG A 1 178 ? -9.099 7.585 -8.621 1.00 86.62 178 ARG A CA 1
ATOM 1419 C C . ARG A 1 178 ? -8.590 6.402 -9.437 1.00 86.62 178 ARG A C 1
ATOM 1421 O O . ARG A 1 178 ? -8.863 5.271 -9.074 1.00 86.62 178 ARG A O 1
ATOM 1428 N N . LYS A 1 179 ? -7.851 6.653 -10.522 1.00 88.38 179 LYS A N 1
ATOM 1429 C CA . LYS A 1 179 ? -7.342 5.595 -11.407 1.00 88.38 179 LYS A CA 1
ATOM 1430 C C . LYS A 1 179 ? -6.287 4.707 -10.740 1.00 88.38 179 LYS A C 1
ATOM 1432 O O . LYS A 1 179 ? -6.186 3.541 -11.092 1.00 88.38 179 LYS A O 1
ATOM 1437 N N . LEU A 1 180 ? -5.468 5.269 -9.851 1.00 87.81 180 LEU A N 1
ATOM 1438 C CA . LEU A 1 180 ? -4.383 4.547 -9.173 1.00 87.81 180 LEU A CA 1
ATOM 1439 C C . LEU A 1 180 ? -4.767 4.043 -7.775 1.00 87.81 180 LEU A C 1
ATOM 1441 O O . LEU A 1 180 ? -4.039 3.233 -7.201 1.00 87.81 180 LEU A O 1
ATOM 1445 N N . SER A 1 181 ? -5.866 4.545 -7.211 1.00 88.38 181 SER A N 1
ATOM 1446 C CA . SER A 1 181 ? -6.424 4.028 -5.961 1.00 88.38 181 SER A CA 1
ATOM 1447 C C . SER A 1 181 ? -7.164 2.723 -6.232 1.00 88.38 181 SER A C 1
ATOM 1449 O O . SER A 1 181 ? -7.831 2.593 -7.257 1.00 88.38 181 SER A O 1
ATOM 1451 N N . ASN A 1 182 ? -7.061 1.773 -5.311 1.00 89.81 182 ASN A N 1
ATOM 1452 C CA . ASN A 1 182 ? -7.709 0.474 -5.425 1.00 89.81 182 ASN A CA 1
ATOM 1453 C C . ASN A 1 182 ? -8.202 0.030 -4.044 1.00 89.81 182 ASN A C 1
ATOM 1455 O O . ASN A 1 182 ? -7.413 -0.031 -3.103 1.00 89.81 182 ASN A O 1
ATOM 1459 N N . GLY A 1 183 ? -9.502 -0.236 -3.909 1.00 87.00 183 GLY A N 1
ATOM 1460 C CA . GLY A 1 183 ? -10.119 -0.573 -2.624 1.00 87.00 183 GLY A CA 1
ATOM 1461 C C . GLY A 1 183 ? -9.826 0.466 -1.534 1.00 87.00 183 GLY A C 1
ATOM 1462 O O . GLY A 1 183 ? -10.029 1.666 -1.732 1.00 87.00 183 GLY A O 1
ATOM 1463 N N . ASP A 1 184 ? -9.313 -0.005 -0.396 1.00 88.75 184 ASP A N 1
ATOM 1464 C CA . ASP A 1 184 ? -8.933 0.827 0.754 1.00 88.75 184 ASP A CA 1
ATOM 1465 C C . ASP A 1 184 ? -7.505 1.417 0.626 1.00 88.75 184 ASP A C 1
ATOM 1467 O O . ASP A 1 184 ? -6.991 2.075 1.536 1.00 88.75 184 ASP A O 1
ATOM 1471 N N . HIS A 1 185 ? -6.852 1.235 -0.527 1.00 91.50 185 HIS A N 1
ATOM 1472 C CA . HIS A 1 185 ? -5.537 1.793 -0.837 1.00 91.50 185 HIS A CA 1
ATOM 1473 C C . HIS A 1 185 ? -5.671 3.061 -1.682 1.00 91.50 185 HIS A C 1
ATOM 1475 O O . HIS A 1 185 ? -6.050 3.027 -2.854 1.00 91.50 185 HIS A O 1
ATOM 1481 N N . THR A 1 186 ? -5.310 4.204 -1.101 1.00 90.31 186 THR A N 1
ATOM 1482 C CA . THR A 1 186 ? -5.534 5.515 -1.720 1.00 90.31 186 THR A CA 1
ATOM 1483 C C . THR A 1 186 ? -4.239 6.136 -2.242 1.00 90.31 186 THR A C 1
ATOM 1485 O O . THR A 1 186 ? -3.277 6.352 -1.499 1.00 90.31 186 THR A O 1
ATOM 1488 N N . PHE A 1 187 ? -4.230 6.488 -3.529 1.00 89.12 187 PHE A N 1
ATOM 1489 C CA . PHE A 1 187 ? -3.172 7.271 -4.164 1.00 89.12 187 PHE A CA 1
ATOM 1490 C C . PHE A 1 187 ? -3.509 8.762 -4.102 1.00 89.12 187 PHE A C 1
ATOM 1492 O O . PHE A 1 187 ? -4.468 9.222 -4.722 1.00 89.12 187 PHE A O 1
ATOM 1499 N N . VAL A 1 188 ? -2.702 9.547 -3.391 1.00 83.69 188 VAL A N 1
ATOM 1500 C CA . VAL A 1 188 ? -3.004 10.955 -3.111 1.00 83.69 188 VAL A CA 1
ATOM 1501 C C . VAL A 1 188 ? -2.275 11.872 -4.093 1.00 83.69 188 VAL A C 1
ATOM 1503 O O . VAL A 1 188 ? -1.082 12.116 -3.959 1.00 83.69 188 VAL A O 1
ATOM 1506 N N . THR A 1 189 ? -2.968 12.434 -5.084 1.00 75.44 189 THR A N 1
ATOM 1507 C CA . THR A 1 189 ? -2.346 13.348 -6.071 1.00 75.44 189 THR A CA 1
ATOM 1508 C C . THR A 1 189 ? -2.139 14.766 -5.557 1.00 75.44 189 THR A C 1
ATOM 1510 O O . THR A 1 189 ? -1.220 15.464 -5.984 1.00 75.44 189 THR A O 1
ATOM 1513 N N . SER A 1 190 ? -3.010 15.208 -4.661 1.00 68.69 190 SER A N 1
ATOM 1514 C CA . SER A 1 190 ? -2.985 16.528 -4.050 1.00 68.69 190 SER A CA 1
ATOM 1515 C C . SER A 1 190 ? -3.614 16.429 -2.674 1.00 68.69 190 SER A C 1
ATOM 1517 O O . SER A 1 190 ? -4.552 15.666 -2.479 1.00 68.69 190 SER A O 1
ATOM 1519 N N . ILE A 1 191 ? -3.094 17.213 -1.738 1.00 63.81 191 ILE A N 1
ATOM 1520 C CA . ILE A 1 191 ? -3.693 17.379 -0.422 1.00 63.81 191 ILE A CA 1
ATOM 1521 C C . ILE A 1 191 ? -4.243 18.799 -0.393 1.00 63.81 191 ILE A C 1
ATOM 1523 O O . ILE A 1 191 ? -3.486 19.749 -0.187 1.00 63.81 191 ILE A O 1
ATOM 1527 N N . SER A 1 192 ? -5.532 18.971 -0.665 1.00 58.66 192 SER A N 1
ATOM 1528 C CA . SER A 1 192 ? -6.196 20.224 -0.322 1.00 58.66 192 SER A CA 1
ATOM 1529 C C . SER A 1 192 ? -6.678 20.174 1.128 1.00 58.66 192 SER A C 1
ATOM 1531 O O . SER A 1 192 ? -6.852 19.108 1.720 1.00 58.66 192 SER A O 1
ATOM 1533 N N . THR A 1 193 ? -6.920 21.340 1.723 1.00 56.84 193 THR A N 1
ATOM 1534 C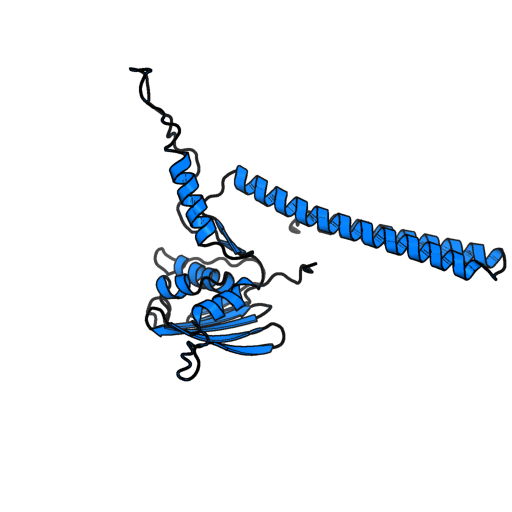 CA . THR A 1 193 ? -7.544 21.425 3.051 1.00 56.84 193 THR A CA 1
ATOM 1535 C C . THR A 1 193 ? -8.934 20.783 3.061 1.00 56.84 193 THR A C 1
ATOM 1537 O O . THR A 1 193 ? -9.355 20.273 4.094 1.00 56.84 193 THR A O 1
ATOM 1540 N N . PHE A 1 194 ? -9.623 20.778 1.913 1.00 57.22 194 PHE A N 1
ATOM 1541 C CA . PHE A 1 194 ? -10.908 20.106 1.752 1.00 57.22 194 PHE A CA 1
ATOM 1542 C C . PHE A 1 194 ? -10.752 18.583 1.839 1.00 57.22 194 PHE A C 1
ATOM 1544 O O . PHE A 1 194 ? -11.462 17.958 2.617 1.00 57.22 194 PHE A O 1
ATOM 1551 N N . ASP A 1 195 ? -9.762 18.012 1.148 1.00 57.47 195 ASP A N 1
ATOM 1552 C CA . ASP A 1 195 ? -9.526 16.559 1.147 1.00 57.47 195 ASP A CA 1
ATOM 1553 C C . ASP A 1 195 ? -9.112 16.050 2.540 1.00 57.47 195 ASP A C 1
ATOM 1555 O O . ASP A 1 195 ? -9.554 14.989 2.975 1.00 57.47 195 ASP A O 1
ATOM 1559 N N . ILE A 1 196 ? -8.302 16.825 3.281 1.00 66.50 196 ILE A N 1
ATOM 1560 C CA . ILE A 1 196 ? -7.969 16.504 4.682 1.00 66.50 196 ILE A CA 1
ATOM 1561 C C . ILE A 1 196 ? -9.232 16.520 5.543 1.00 66.50 196 ILE A C 1
ATOM 1563 O O . ILE A 1 196 ? -9.433 15.618 6.352 1.00 66.50 196 ILE A O 1
ATOM 1567 N N . ALA A 1 197 ? -10.071 17.547 5.395 1.00 64.69 197 ALA A N 1
ATOM 1568 C CA . ALA A 1 197 ? -11.293 17.665 6.178 1.00 64.69 197 ALA A CA 1
ATOM 1569 C C . ALA A 1 197 ? -12.266 16.514 5.879 1.00 64.69 197 ALA A C 1
ATOM 1571 O O . ALA A 1 197 ? -12.848 15.968 6.810 1.00 64.69 197 ALA A O 1
ATOM 1572 N N . GLU A 1 198 ? -12.401 16.113 4.613 1.00 67.44 198 GLU A N 1
ATOM 1573 C CA . GLU A 1 198 ? -13.239 14.984 4.203 1.00 67.44 198 GLU A CA 1
ATOM 1574 C C . GLU A 1 198 ? -12.712 13.652 4.753 1.00 67.44 198 GLU A C 1
ATOM 1576 O O . GLU A 1 198 ? -13.485 12.875 5.312 1.00 67.44 198 GLU A O 1
ATOM 1581 N N . LEU A 1 199 ? -11.397 13.411 4.685 1.00 68.69 199 LEU A N 1
ATOM 1582 C CA . LEU A 1 199 ? -10.777 12.205 5.243 1.00 68.69 199 LEU A CA 1
ATOM 1583 C C . LEU A 1 199 ? -10.942 12.142 6.767 1.00 68.69 199 LEU A C 1
ATOM 1585 O O . LEU A 1 199 ? -11.322 11.101 7.300 1.00 68.69 199 LEU A O 1
ATOM 1589 N N . LEU A 1 200 ? -10.711 13.258 7.466 1.00 72.69 200 LEU A N 1
ATOM 1590 C CA . LEU A 1 200 ? -10.934 13.352 8.910 1.00 72.69 200 LEU A CA 1
ATOM 1591 C C . LEU A 1 200 ? -12.404 13.135 9.270 1.00 72.69 200 LEU A C 1
ATOM 1593 O O . LEU A 1 200 ? -12.689 12.462 10.255 1.00 72.69 200 LEU A O 1
ATOM 1597 N N . LEU A 1 201 ? -13.333 13.673 8.475 1.00 75.12 201 LEU A N 1
ATOM 1598 C CA . LEU A 1 201 ? -14.765 13.490 8.689 1.00 75.12 201 LEU A CA 1
ATOM 1599 C C . LEU A 1 201 ? -15.172 12.029 8.489 1.00 75.12 201 LEU A C 1
ATOM 1601 O O . LEU A 1 201 ? -15.921 11.493 9.300 1.00 75.12 201 LEU A O 1
ATOM 1605 N N . ARG A 1 202 ? -14.663 11.372 7.441 1.00 75.00 202 ARG A N 1
ATOM 1606 C CA . ARG A 1 202 ? -14.902 9.947 7.201 1.00 75.00 202 ARG A CA 1
ATOM 1607 C C . ARG A 1 202 ? -14.374 9.105 8.358 1.00 75.00 202 ARG A C 1
ATOM 1609 O O . ARG A 1 202 ? -15.129 8.308 8.899 1.00 75.00 202 ARG A O 1
ATOM 1616 N N . HIS A 1 203 ? -13.133 9.337 8.779 1.00 74.62 203 HIS A N 1
ATOM 1617 C CA . HIS A 1 203 ? -12.549 8.609 9.900 1.00 74.62 203 HIS A CA 1
ATOM 1618 C C . HIS A 1 203 ? -13.322 8.857 11.204 1.00 74.62 203 HIS A C 1
ATOM 1620 O O . HIS A 1 203 ? -13.618 7.926 11.942 1.00 74.62 203 HIS A O 1
ATOM 1626 N N . PHE A 1 204 ? -13.737 10.099 11.460 1.00 77.56 204 PHE A N 1
ATOM 1627 C CA . PHE A 1 204 ? -14.587 10.425 12.602 1.00 77.56 204 PHE A CA 1
ATOM 1628 C C . PHE A 1 204 ? -15.944 9.709 12.548 1.00 77.56 204 PHE A C 1
ATOM 1630 O O . PHE A 1 204 ? -16.432 9.251 13.580 1.00 77.56 204 PHE A O 1
ATOM 1637 N N . ASN A 1 205 ? -16.553 9.597 11.364 1.00 79.50 205 ASN A N 1
ATOM 1638 C CA . ASN A 1 205 ? -17.805 8.867 11.183 1.00 79.50 205 ASN A CA 1
ATOM 1639 C C . ASN A 1 205 ? -17.619 7.367 11.440 1.00 79.50 205 ASN A C 1
ATOM 1641 O O . ASN A 1 205 ? -18.443 6.785 12.135 1.00 79.50 205 ASN A O 1
ATOM 1645 N N . GLU A 1 206 ? -16.529 6.771 10.949 1.00 78.38 206 GLU A N 1
ATOM 1646 C CA . GLU A 1 206 ? -16.171 5.368 11.203 1.00 78.38 206 GLU A CA 1
ATOM 1647 C C . GLU A 1 206 ? -15.986 5.110 12.712 1.00 78.38 206 GLU A C 1
ATOM 1649 O O . GLU A 1 206 ? -16.635 4.224 13.270 1.00 78.38 206 GLU A O 1
ATOM 1654 N N . LEU A 1 207 ? -15.203 5.948 13.406 1.00 76.50 207 LEU A N 1
ATOM 1655 C CA . LEU A 1 207 ? -15.018 5.864 14.864 1.00 76.50 207 LEU A CA 1
ATOM 1656 C C . LEU A 1 207 ? -16.330 6.083 15.636 1.00 76.50 207 LEU A C 1
ATOM 1658 O O . LEU A 1 207 ? -16.581 5.447 16.661 1.00 76.50 207 LEU A O 1
ATOM 1662 N N . SER A 1 208 ? -17.193 6.976 15.147 1.00 78.44 208 SER A N 1
ATOM 1663 C CA . SER A 1 208 ? -18.502 7.238 15.753 1.00 78.44 208 SER A CA 1
ATOM 1664 C C . SER A 1 208 ? -19.458 6.061 15.587 1.00 78.44 208 SER A C 1
ATOM 1666 O O . SER A 1 208 ? -20.210 5.749 16.510 1.00 78.44 208 SER A O 1
ATOM 1668 N N . GLU A 1 209 ? -19.443 5.406 14.429 1.00 84.81 209 GLU A N 1
ATOM 1669 C CA . GLU A 1 209 ? -20.234 4.206 14.170 1.00 84.81 209 GLU A CA 1
ATOM 1670 C C . GLU A 1 209 ? -19.790 3.056 15.083 1.00 84.81 209 GLU A C 1
ATOM 1672 O O . GLU A 1 209 ? -20.633 2.424 15.723 1.00 84.81 209 GLU A O 1
ATOM 1677 N N . GLU A 1 210 ? -18.479 2.857 15.239 1.00 80.38 210 GLU A N 1
ATOM 1678 C CA . GLU A 1 210 ? -17.914 1.871 16.164 1.00 80.38 210 GLU A CA 1
ATOM 1679 C C . GLU A 1 210 ? -18.317 2.156 17.619 1.00 80.38 210 GLU A C 1
ATOM 1681 O O . GLU A 1 210 ? -18.846 1.280 18.310 1.00 80.38 210 GLU A O 1
ATOM 1686 N N . ALA A 1 211 ? -18.145 3.399 18.077 1.00 79.50 211 ALA A N 1
ATOM 1687 C CA . ALA A 1 211 ? -18.515 3.812 19.427 1.00 79.50 211 ALA A CA 1
ATOM 1688 C C . ALA A 1 211 ? -20.015 3.611 19.709 1.00 79.50 211 ALA A C 1
ATOM 1690 O O . ALA A 1 211 ? -20.395 3.129 20.780 1.00 79.50 211 ALA A O 1
ATOM 1691 N N . ASN A 1 212 ? -20.875 3.938 18.742 1.00 82.56 212 ASN A N 1
ATOM 1692 C CA . ASN A 1 212 ? -22.315 3.706 18.851 1.00 82.56 212 ASN A CA 1
ATOM 1693 C C . ASN A 1 212 ? -22.655 2.208 18.848 1.00 82.56 212 ASN A C 1
ATOM 1695 O O . ASN A 1 212 ? -23.571 1.780 19.559 1.00 82.56 212 ASN A O 1
ATOM 1699 N N . GLY A 1 213 ? -21.909 1.398 18.093 1.00 85.50 213 GLY A N 1
ATOM 1700 C CA . GLY A 1 213 ? -22.006 -0.060 18.121 1.00 85.50 213 GLY A CA 1
ATOM 1701 C C . GLY A 1 213 ? -21.712 -0.628 19.511 1.00 85.50 213 GLY A C 1
ATOM 1702 O O . GLY A 1 213 ? -22.519 -1.394 20.044 1.00 85.50 213 GLY A O 1
ATOM 1703 N N . LEU A 1 214 ? -20.618 -0.186 20.142 1.00 81.56 214 LEU A N 1
ATOM 1704 C CA . LEU A 1 214 ? -20.260 -0.567 21.515 1.00 81.56 214 LEU A CA 1
ATOM 1705 C C . LEU A 1 214 ? -21.350 -0.172 22.520 1.00 81.56 214 LEU A C 1
ATOM 1707 O O . LEU A 1 214 ? -21.742 -0.986 23.357 1.00 81.56 214 LEU A O 1
ATOM 1711 N N . GLN A 1 215 ? -21.897 1.042 22.407 1.00 79.00 215 GLN A N 1
ATOM 1712 C CA . GLN A 1 215 ? -22.970 1.513 23.287 1.00 79.00 215 GLN A CA 1
ATOM 1713 C C . GLN A 1 215 ? -24.263 0.700 23.119 1.00 79.00 215 GLN A C 1
ATOM 1715 O O . GLN A 1 215 ? -24.932 0.375 24.102 1.00 79.00 215 GLN A O 1
ATOM 1720 N N . THR A 1 216 ? -24.608 0.342 21.881 1.00 85.50 216 THR A N 1
ATOM 1721 C CA . THR A 1 216 ? -25.787 -0.481 21.584 1.00 85.50 216 THR A CA 1
ATOM 1722 C C . THR A 1 216 ? -25.636 -1.876 22.183 1.00 85.50 216 THR A C 1
ATOM 1724 O O . THR A 1 216 ? -26.555 -2.353 22.851 1.00 85.50 216 THR A O 1
ATOM 1727 N N . LYS A 1 217 ? -24.463 -2.498 22.007 1.00 86.56 217 LYS A N 1
ATOM 1728 C CA . LYS A 1 217 ? -24.146 -3.811 22.581 1.00 86.56 217 LYS A CA 1
ATOM 1729 C C . LYS A 1 217 ? -24.196 -3.780 24.110 1.00 86.56 217 LYS A C 1
ATOM 1731 O O . LYS A 1 217 ? -24.9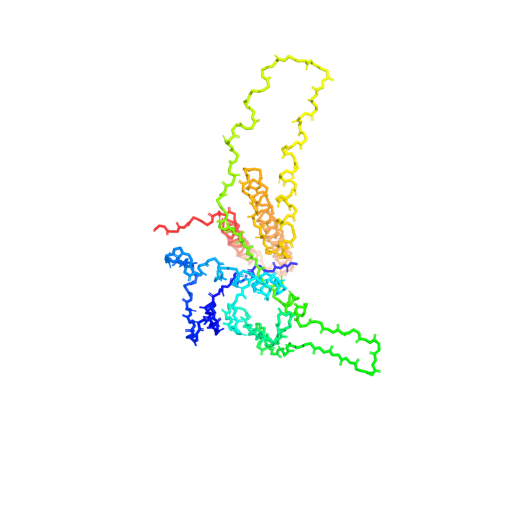03 -4.580 24.708 1.00 86.56 217 LYS A O 1
ATOM 1736 N N . MET A 1 218 ? -23.572 -2.779 24.735 1.00 84.25 218 MET A N 1
ATOM 1737 C CA . MET A 1 218 ? -23.655 -2.566 26.184 1.00 84.25 218 MET A CA 1
ATOM 1738 C C . MET A 1 218 ? -25.107 -2.445 26.662 1.00 84.25 218 MET A C 1
ATOM 1740 O O . MET A 1 218 ? -25.481 -3.050 27.663 1.00 84.25 218 MET A O 1
ATOM 1744 N N . SER A 1 219 ? -25.945 -1.674 25.961 1.00 81.44 219 SER A N 1
ATOM 1745 C CA . SER A 1 219 ? -27.350 -1.529 26.348 1.00 81.44 219 SER A CA 1
ATOM 1746 C C . SER A 1 219 ? -28.108 -2.855 26.274 1.00 81.44 219 SER A C 1
ATOM 1748 O O . SER A 1 219 ? -28.980 -3.085 27.110 1.00 81.44 219 SER A O 1
ATOM 1750 N N . GLN A 1 220 ? -27.806 -3.710 25.295 1.00 87.00 220 GLN A N 1
ATOM 1751 C CA . GLN A 1 220 ? -28.401 -5.044 25.187 1.00 87.00 220 GLN A CA 1
ATOM 1752 C C . GLN A 1 220 ? -27.941 -5.946 26.337 1.00 87.00 220 GLN A C 1
ATOM 1754 O O . GLN A 1 220 ? -28.795 -6.517 27.015 1.00 87.00 220 GLN A O 1
ATOM 1759 N N . ASP A 1 221 ? -26.639 -5.973 26.631 1.00 83.75 221 ASP A N 1
ATOM 1760 C CA . ASP A 1 221 ? -26.059 -6.771 27.719 1.00 83.75 221 ASP A CA 1
ATOM 1761 C C . ASP A 1 221 ? -26.633 -6.369 29.091 1.00 83.75 221 ASP A C 1
ATOM 1763 O O . ASP A 1 221 ? -26.928 -7.214 29.936 1.00 83.75 221 ASP A O 1
ATOM 1767 N N . VAL A 1 222 ? -26.842 -5.067 29.327 1.00 82.75 222 VAL A N 1
ATOM 1768 C CA . VAL A 1 222 ? -27.477 -4.568 30.559 1.00 82.75 222 VAL A CA 1
ATOM 1769 C C . VAL A 1 222 ? -28.942 -5.000 30.641 1.00 82.75 222 VAL A C 1
ATOM 1771 O O . VAL A 1 222 ? -29.390 -5.435 31.702 1.00 82.75 222 VAL A O 1
ATOM 1774 N N . ILE A 1 223 ? -29.697 -4.911 29.540 1.00 82.94 223 ILE A N 1
ATOM 1775 C CA . ILE A 1 223 ? -31.094 -5.372 29.498 1.00 82.94 223 ILE A CA 1
ATOM 1776 C C . ILE A 1 223 ? -31.174 -6.879 29.768 1.00 82.94 223 ILE A C 1
ATOM 1778 O O . ILE A 1 223 ? -32.075 -7.316 30.487 1.00 82.94 223 ILE A O 1
ATOM 1782 N N . GLU A 1 224 ? -30.245 -7.662 29.221 1.00 84.00 224 GLU A N 1
ATOM 1783 C CA . GLU A 1 224 ? -30.169 -9.107 29.431 1.00 84.00 224 GLU A CA 1
ATOM 1784 C C . GLU A 1 224 ? -29.848 -9.441 30.891 1.00 84.00 224 GLU A C 1
ATOM 1786 O O . GLU A 1 224 ? -30.643 -10.127 31.531 1.00 84.00 224 GLU A O 1
ATOM 1791 N N . LYS A 1 225 ? -28.816 -8.821 31.484 1.00 81.06 225 LYS A N 1
ATOM 1792 C CA . LYS A 1 225 ? -28.506 -8.969 32.920 1.00 81.06 225 LYS A CA 1
ATOM 1793 C C . LYS A 1 225 ? -29.685 -8.606 33.828 1.00 81.06 225 LYS A C 1
ATOM 1795 O O . LYS A 1 225 ? -29.952 -9.305 34.802 1.00 81.06 225 LYS A O 1
ATOM 1800 N N . ILE A 1 226 ? -30.425 -7.536 33.518 1.00 79.44 226 ILE A N 1
ATOM 1801 C CA . ILE A 1 226 ? -31.627 -7.147 34.279 1.00 79.44 226 ILE A CA 1
ATOM 1802 C C . ILE A 1 226 ? -32.747 -8.185 34.115 1.00 79.44 226 ILE A C 1
ATOM 1804 O O . ILE A 1 226 ? -33.482 -8.467 35.067 1.00 79.44 226 ILE A O 1
ATOM 1808 N N . ARG A 1 227 ? -32.920 -8.734 32.908 1.00 79.44 227 ARG A N 1
ATOM 1809 C CA . ARG A 1 227 ? -33.931 -9.759 32.625 1.00 79.44 227 ARG A CA 1
ATOM 1810 C C . ARG A 1 227 ? -33.612 -11.067 33.347 1.00 79.44 227 ARG A C 1
ATOM 1812 O O . ARG A 1 227 ? -34.540 -11.659 33.895 1.00 79.44 227 ARG A O 1
ATOM 1819 N N . ASP A 1 228 ? -32.354 -11.486 33.360 1.00 80.31 228 ASP A N 1
ATOM 1820 C CA . ASP A 1 228 ? -31.914 -12.714 34.022 1.00 80.31 228 ASP A CA 1
ATOM 1821 C C . ASP A 1 228 ? -32.035 -12.589 35.541 1.00 80.31 228 ASP A C 1
ATOM 1823 O O . ASP A 1 228 ? -32.689 -13.420 36.168 1.00 80.31 228 ASP A O 1
ATOM 1827 N N . PHE A 1 229 ? -31.617 -11.454 36.111 1.00 75.81 229 PHE A N 1
ATOM 1828 C CA . PHE A 1 229 ? -31.853 -11.148 37.524 1.00 75.81 229 PHE A CA 1
ATOM 1829 C C . PHE A 1 229 ? -33.345 -11.222 37.911 1.00 75.81 229 PHE A C 1
ATOM 1831 O O . PHE A 1 229 ? -33.713 -11.765 38.954 1.00 75.81 229 PHE A O 1
ATOM 1838 N N . ARG A 1 230 ? -34.249 -10.714 37.058 1.00 70.00 230 ARG A N 1
ATOM 1839 C CA . ARG A 1 230 ? -35.706 -10.807 37.281 1.00 70.00 230 ARG A CA 1
ATOM 1840 C C . ARG A 1 230 ? -36.270 -12.228 37.172 1.00 70.00 230 ARG A C 1
ATOM 1842 O O . ARG A 1 230 ? -37.362 -12.464 37.686 1.00 70.00 230 ARG A O 1
ATOM 1849 N N . ARG A 1 231 ? -35.603 -13.135 36.455 1.00 70.00 231 ARG A N 1
ATOM 1850 C CA . ARG A 1 231 ? -36.017 -14.542 36.336 1.00 70.00 231 ARG A CA 1
ATOM 1851 C C . ARG A 1 231 ? -35.563 -15.355 37.544 1.00 70.00 231 ARG A C 1
ATOM 1853 O O . ARG A 1 231 ? -36.359 -16.141 38.048 1.00 70.00 231 ARG A O 1
ATOM 1860 N N . ASP A 1 232 ? -34.351 -15.112 38.033 1.00 65.56 232 ASP A N 1
ATOM 1861 C CA . ASP A 1 232 ? -33.775 -15.852 39.163 1.00 65.56 232 ASP A CA 1
ATOM 1862 C C . ASP A 1 232 ? -34.438 -15.489 40.504 1.00 65.56 232 ASP A C 1
ATOM 1864 O O . ASP A 1 232 ? -34.671 -16.345 41.353 1.00 65.56 232 ASP A O 1
ATOM 1868 N N . THR A 1 233 ? -34.900 -14.246 40.652 1.00 60.44 233 THR A N 1
ATOM 1869 C CA . THR A 1 233 ? -35.559 -13.742 41.875 1.00 60.44 233 THR A CA 1
ATOM 1870 C C . THR A 1 233 ? -36.973 -14.291 42.147 1.00 60.44 233 THR A C 1
ATOM 1872 O O . THR A 1 233 ? -37.599 -13.904 43.134 1.00 60.44 233 THR A O 1
ATOM 1875 N N . GLN A 1 234 ? -37.510 -15.205 41.325 1.00 58.56 234 GLN A N 1
ATOM 1876 C CA . GLN A 1 234 ? -38.875 -15.736 41.491 1.00 58.56 234 GLN A CA 1
ATOM 1877 C C . GLN A 1 234 ? -39.061 -16.707 42.679 1.00 58.56 234 GLN A C 1
ATOM 1879 O O . GLN A 1 234 ? -40.209 -16.999 43.018 1.00 58.56 234 GLN A O 1
ATOM 1884 N N . PHE A 1 235 ? -37.987 -17.184 43.331 1.00 54.91 235 PHE A N 1
ATOM 1885 C CA . PHE A 1 235 ? -38.071 -18.225 44.376 1.00 54.91 235 PHE A CA 1
ATOM 1886 C C . PHE A 1 235 ? -37.239 -17.992 45.658 1.00 54.91 235 PHE A C 1
ATOM 1888 O O . PHE A 1 235 ? -37.273 -18.852 46.541 1.00 54.91 235 PHE A O 1
ATOM 1895 N N . ASP A 1 236 ? -36.550 -16.856 45.823 1.00 56.91 236 ASP A N 1
ATOM 1896 C CA . ASP A 1 236 ? -35.619 -16.635 46.949 1.00 56.91 236 ASP A CA 1
ATOM 1897 C C . ASP A 1 236 ? -36.129 -15.682 48.053 1.00 56.91 236 ASP A C 1
ATOM 1899 O O . ASP A 1 236 ? -37.054 -14.887 47.882 1.00 56.91 236 ASP A O 1
ATOM 1903 N N . SER A 1 237 ? -35.540 -15.795 49.250 1.00 59.16 237 SER A N 1
ATOM 1904 C CA . SER A 1 237 ? -35.863 -14.986 50.432 1.00 59.16 237 SER A CA 1
ATOM 1905 C C . SER A 1 237 ? -35.389 -13.526 50.301 1.00 59.16 237 SER A C 1
ATOM 1907 O O . SER A 1 237 ? -34.346 -13.244 49.718 1.00 59.16 237 SER A O 1
ATOM 1909 N N . LEU A 1 238 ? -36.128 -12.582 50.906 1.00 58.91 238 LEU A N 1
ATOM 1910 C CA . LEU A 1 238 ? -35.906 -11.121 50.820 1.00 58.91 238 LEU A CA 1
ATOM 1911 C C . LEU A 1 238 ? -34.462 -10.648 51.106 1.00 58.91 238 LEU A C 1
ATOM 1913 O O . LEU A 1 238 ? -34.034 -9.654 50.526 1.00 58.91 238 LEU A O 1
ATOM 1917 N N . GLU A 1 239 ? -33.709 -11.336 51.969 1.00 60.59 239 GLU A N 1
ATOM 1918 C CA . GLU A 1 239 ? -32.300 -11.006 52.258 1.00 60.59 239 GLU A CA 1
ATOM 1919 C C . GLU A 1 239 ? -31.335 -11.410 51.133 1.00 60.59 239 GLU A C 1
ATOM 1921 O O . GLU A 1 239 ? -30.414 -10.652 50.828 1.00 60.59 239 GLU A O 1
ATOM 1926 N N . LYS A 1 240 ? -31.561 -12.555 50.473 1.00 62.00 240 LYS A N 1
ATOM 1927 C CA . LYS A 1 240 ? -30.746 -12.995 49.329 1.00 62.00 240 LYS A CA 1
ATOM 1928 C C . LYS A 1 240 ? -30.968 -12.116 48.103 1.00 62.00 240 LYS A C 1
ATOM 1930 O O . LYS A 1 240 ? -30.004 -11.702 47.470 1.00 62.00 240 LYS A O 1
ATOM 1935 N N . ILE A 1 241 ? -32.223 -11.724 47.862 1.00 64.19 241 ILE A N 1
ATOM 1936 C CA . ILE A 1 241 ? -32.598 -10.796 46.784 1.00 64.19 241 ILE A CA 1
ATOM 1937 C C . ILE A 1 241 ? -31.835 -9.468 46.913 1.00 64.19 241 ILE A C 1
ATOM 1939 O O . ILE A 1 241 ? -31.425 -8.886 45.912 1.00 64.19 241 ILE A O 1
ATOM 1943 N N . GLY A 1 242 ? -31.627 -8.981 48.142 1.00 66.75 242 GLY A N 1
ATOM 1944 C CA . GLY A 1 242 ? -30.874 -7.752 48.394 1.00 66.75 242 GLY A CA 1
ATOM 1945 C C . GLY A 1 242 ? -29.388 -7.867 48.042 1.00 66.75 242 GLY A C 1
ATOM 1946 O O . GLY A 1 242 ? -28.843 -6.953 47.428 1.00 66.75 242 GLY A O 1
ATOM 1947 N N . GLN A 1 243 ? -28.738 -8.980 48.396 1.00 70.25 243 GLN A N 1
ATOM 1948 C CA . GLN A 1 243 ? -27.324 -9.214 48.074 1.00 70.25 243 GLN A CA 1
ATOM 1949 C C . GLN A 1 243 ? -27.103 -9.438 46.575 1.00 70.25 243 GLN A C 1
ATOM 1951 O O . GLN A 1 243 ? -26.227 -8.801 45.992 1.00 70.25 243 GLN A O 1
ATOM 1956 N N . GLU A 1 244 ? -27.945 -10.247 45.935 1.00 70.25 244 GLU A N 1
ATOM 1957 C CA . GLU A 1 244 ? -27.874 -10.505 44.492 1.00 70.25 244 GLU A CA 1
ATOM 1958 C C . GLU A 1 244 ? -28.174 -9.239 43.670 1.00 70.25 244 GLU A C 1
ATOM 1960 O O . GLU A 1 244 ? -27.553 -9.007 42.635 1.00 70.25 244 GLU A O 1
ATOM 1965 N N . ALA A 1 245 ? -29.074 -8.365 44.144 1.00 71.06 245 ALA A N 1
ATOM 1966 C CA . ALA A 1 245 ? -29.342 -7.078 43.498 1.00 71.06 245 ALA A CA 1
ATOM 1967 C C . ALA A 1 245 ? -28.123 -6.147 43.531 1.00 71.06 245 ALA A C 1
ATOM 1969 O O . ALA A 1 245 ? -27.841 -5.467 42.545 1.00 71.06 245 ALA A O 1
ATOM 1970 N N . VAL A 1 246 ? -27.409 -6.099 44.660 1.00 75.75 246 VAL A N 1
ATOM 1971 C CA . VAL A 1 246 ? -26.193 -5.285 44.801 1.00 75.75 246 VAL A CA 1
ATOM 1972 C C . VAL A 1 246 ? -25.090 -5.819 43.890 1.00 75.75 246 VAL A C 1
ATOM 1974 O O . VAL A 1 246 ? -24.468 -5.036 43.177 1.00 75.75 246 VAL A O 1
ATOM 1977 N N . GLU A 1 247 ? -24.907 -7.138 43.830 1.00 79.75 247 GLU A N 1
ATOM 1978 C CA . GLU A 1 247 ? -23.906 -7.772 42.967 1.00 79.75 247 GLU A CA 1
ATOM 1979 C C . GLU A 1 247 ? -24.219 -7.577 41.471 1.00 79.75 247 GLU A C 1
ATOM 1981 O O . GLU A 1 247 ? -23.335 -7.233 40.682 1.00 79.75 247 GLU A O 1
ATOM 1986 N N . ALA A 1 248 ? -25.493 -7.685 41.074 1.00 76.62 248 ALA A N 1
ATOM 1987 C CA . ALA A 1 248 ? -25.932 -7.393 39.711 1.00 76.62 248 ALA A CA 1
ATOM 1988 C C . ALA A 1 248 ? -25.709 -5.917 39.330 1.00 76.62 248 ALA A C 1
ATOM 1990 O O . ALA A 1 248 ? -25.255 -5.623 38.220 1.00 76.62 248 ALA A O 1
ATOM 1991 N N . LEU A 1 249 ? -25.987 -4.980 40.244 1.00 78.00 249 LEU A N 1
ATOM 1992 C CA . LEU A 1 249 ? -25.746 -3.550 40.036 1.00 78.00 249 LEU A CA 1
ATOM 1993 C C . LEU A 1 249 ? -24.251 -3.224 39.933 1.00 78.00 249 LEU A C 1
ATOM 1995 O O . LEU A 1 249 ? -23.863 -2.464 39.043 1.00 78.00 249 LEU A O 1
ATOM 1999 N N . ASP A 1 250 ? -23.408 -3.824 40.773 1.00 81.56 250 ASP A N 1
ATOM 2000 C CA . ASP A 1 250 ? -21.953 -3.661 40.697 1.00 81.56 250 ASP A CA 1
ATOM 2001 C C . ASP A 1 250 ? -21.384 -4.252 39.400 1.00 81.56 250 ASP A C 1
ATOM 2003 O O . ASP A 1 250 ? -20.523 -3.636 38.763 1.00 81.56 250 ASP A O 1
ATOM 2007 N N . GLY A 1 251 ? -21.921 -5.389 38.943 1.00 81.19 251 GLY A N 1
ATOM 2008 C CA . GLY A 1 251 ? -21.578 -6.007 37.661 1.00 81.19 251 GLY A CA 1
ATOM 2009 C C . GLY A 1 251 ? -22.030 -5.199 36.436 1.00 81.19 251 GLY A C 1
ATOM 2010 O O . GLY A 1 251 ? -21.380 -5.242 35.388 1.00 81.19 251 GLY A O 1
ATOM 2011 N N . ILE A 1 252 ? -23.138 -4.457 36.536 1.00 82.62 252 ILE A N 1
ATOM 2012 C CA . ILE A 1 252 ? -23.571 -3.492 35.512 1.00 82.62 252 ILE A CA 1
ATOM 2013 C C . ILE A 1 252 ? -22.660 -2.263 35.537 1.00 82.62 252 ILE A C 1
ATOM 2015 O O . ILE A 1 252 ? -22.216 -1.809 34.484 1.00 82.62 252 ILE A O 1
ATOM 2019 N N . LYS A 1 253 ? -22.327 -1.750 36.724 1.00 81.00 253 LYS A N 1
ATOM 2020 C CA . LYS A 1 253 ? -21.443 -0.592 36.884 1.00 81.00 253 LYS A CA 1
ATOM 2021 C C . LYS A 1 253 ? -20.052 -0.851 36.305 1.00 81.00 253 LYS A C 1
ATOM 2023 O O . LYS A 1 253 ? -19.559 -0.033 35.535 1.00 81.00 253 LYS A O 1
ATOM 2028 N N . THR A 1 254 ? -19.439 -1.993 36.617 1.00 85.31 254 THR A N 1
ATOM 2029 C CA . THR A 1 254 ? -18.128 -2.367 36.052 1.00 85.31 254 THR A CA 1
ATOM 2030 C C . THR A 1 254 ? -18.178 -2.538 34.537 1.00 85.31 254 THR A C 1
ATOM 2032 O O . THR A 1 254 ? -17.240 -2.131 33.852 1.00 85.31 254 THR A O 1
ATOM 2035 N N . LEU A 1 255 ? -19.272 -3.089 34.001 1.00 80.56 255 LEU A N 1
ATOM 2036 C CA . LEU A 1 255 ? -19.472 -3.189 32.556 1.00 80.56 255 LEU A CA 1
ATOM 2037 C C . LEU A 1 255 ? -19.518 -1.797 31.907 1.00 80.56 255 LEU A C 1
ATOM 2039 O O . LEU A 1 255 ? -18.765 -1.557 30.965 1.00 80.56 255 LEU A O 1
ATOM 2043 N N . ILE A 1 256 ? -20.322 -0.875 32.445 1.00 81.56 256 ILE A N 1
ATOM 2044 C CA . ILE A 1 256 ? -20.425 0.510 31.954 1.00 81.56 256 ILE A CA 1
ATOM 2045 C C . ILE A 1 256 ? -19.056 1.199 31.992 1.00 81.56 256 ILE A C 1
ATOM 2047 O O . ILE A 1 256 ? -18.602 1.715 30.975 1.00 81.56 256 ILE A O 1
ATOM 2051 N N . GLU A 1 257 ? -18.347 1.130 33.123 1.00 83.69 257 GLU A N 1
ATOM 2052 C CA . GLU A 1 257 ? -17.014 1.732 33.259 1.00 83.69 257 GLU A CA 1
ATOM 2053 C C . GLU A 1 257 ? -15.996 1.144 32.266 1.00 83.69 257 GLU A C 1
ATOM 2055 O O . GLU A 1 257 ? -15.103 1.851 31.797 1.00 83.69 257 GLU A O 1
ATOM 2060 N N . SER A 1 258 ? -16.103 -0.148 31.937 1.00 82.44 258 SER A N 1
ATOM 2061 C CA . SER A 1 258 ? -15.214 -0.790 30.962 1.00 82.44 258 SER A CA 1
ATOM 2062 C C . SER A 1 258 ? -15.490 -0.337 29.526 1.00 82.44 258 SER A C 1
ATOM 2064 O O . SER A 1 258 ? -14.544 -0.071 28.781 1.00 82.44 258 SER A O 1
ATOM 2066 N N . VAL A 1 259 ? -16.766 -0.187 29.160 1.00 80.31 259 VAL A N 1
ATOM 2067 C CA . VAL A 1 259 ? -17.194 0.242 27.823 1.00 80.31 259 VAL A CA 1
ATOM 2068 C C . VAL A 1 259 ? -16.902 1.724 27.614 1.00 80.31 259 VAL A C 1
ATOM 2070 O O . VAL A 1 259 ? -16.404 2.087 26.551 1.00 80.31 259 VAL A O 1
ATOM 2073 N N . ASP A 1 260 ? -17.106 2.570 28.626 1.00 78.38 260 ASP A N 1
ATOM 2074 C CA . ASP A 1 260 ? -16.739 3.990 28.555 1.00 78.38 260 ASP A CA 1
ATOM 2075 C C . ASP A 1 260 ? -15.230 4.164 28.326 1.00 78.38 260 ASP A C 1
ATOM 2077 O O . ASP A 1 260 ? -14.820 4.924 27.452 1.00 78.38 260 ASP A O 1
ATOM 2081 N N . ARG A 1 261 ? -14.382 3.377 29.007 1.00 81.19 261 ARG A N 1
ATOM 2082 C CA . ARG A 1 261 ? -12.926 3.391 28.758 1.00 81.19 261 ARG A CA 1
ATOM 2083 C C . ARG A 1 261 ? -12.557 2.919 27.353 1.00 81.19 261 ARG A C 1
ATOM 2085 O O . ARG A 1 261 ? -11.599 3.430 26.776 1.00 81.19 261 ARG A O 1
ATOM 2092 N N . GLN A 1 262 ? -13.252 1.915 26.818 1.00 76.56 262 GLN A N 1
ATOM 2093 C CA . GLN A 1 262 ? -13.032 1.461 25.442 1.00 76.56 262 GLN A CA 1
ATOM 2094 C C . GLN A 1 262 ? -13.458 2.532 24.439 1.00 76.56 262 GLN A C 1
ATOM 2096 O O . GLN A 1 262 ? -12.700 2.834 23.523 1.00 76.56 262 GLN A O 1
ATOM 2101 N N . ARG A 1 263 ? -14.610 3.167 24.653 1.00 77.62 263 ARG A N 1
ATOM 2102 C CA . ARG A 1 263 ? -15.094 4.277 23.833 1.00 77.62 263 ARG A CA 1
ATOM 2103 C C . ARG A 1 263 ? -14.125 5.454 23.841 1.00 77.62 263 ARG A C 1
ATOM 2105 O O . ARG A 1 263 ? -13.829 5.987 22.777 1.00 77.62 263 ARG A O 1
ATOM 2112 N N . ASP A 1 264 ? -13.606 5.829 25.007 1.00 76.06 264 ASP A N 1
ATOM 2113 C CA . ASP A 1 264 ? -12.609 6.894 25.120 1.00 76.06 264 ASP A CA 1
ATOM 2114 C C . ASP A 1 264 ? -11.345 6.560 24.325 1.00 76.06 264 ASP A C 1
ATOM 2116 O O . ASP A 1 264 ? -10.787 7.444 23.683 1.00 76.06 264 ASP A O 1
ATOM 2120 N N . ARG A 1 265 ? -10.915 5.291 24.303 1.00 75.12 265 ARG A N 1
ATOM 2121 C CA . ARG A 1 265 ? -9.785 4.833 23.475 1.00 75.12 265 ARG A CA 1
ATOM 2122 C C . ARG A 1 265 ? -10.085 4.877 21.979 1.00 75.12 265 ARG A C 1
ATOM 2124 O O . ARG A 1 265 ? -9.226 5.309 21.226 1.00 75.12 265 ARG A O 1
ATOM 2131 N N . VAL A 1 266 ? -11.279 4.461 21.559 1.00 74.75 266 VAL A N 1
ATOM 2132 C CA . VAL A 1 266 ? -11.704 4.514 20.147 1.00 74.75 266 VAL A CA 1
ATOM 2133 C C . VAL A 1 266 ? -11.795 5.968 19.669 1.00 74.75 266 VAL A C 1
ATOM 2135 O O . VAL A 1 266 ? -11.372 6.293 18.568 1.00 74.75 266 VAL A O 1
ATOM 2138 N N . MET A 1 267 ? -12.297 6.873 20.514 1.00 72.44 267 MET A N 1
ATOM 2139 C CA . MET A 1 267 ? -12.505 8.283 20.168 1.00 72.44 267 MET A CA 1
ATOM 2140 C C . MET A 1 267 ? -11.285 9.183 20.387 1.00 72.44 267 MET A C 1
ATOM 2142 O O . MET A 1 267 ? -11.306 10.342 19.963 1.00 72.44 267 MET A O 1
ATOM 2146 N N . SER A 1 268 ? -10.231 8.707 21.055 1.00 69.12 268 SER A N 1
ATOM 2147 C CA . SER A 1 268 ? -9.010 9.496 21.208 1.00 69.12 268 SER A CA 1
ATOM 2148 C C . SER A 1 268 ? -8.123 9.311 19.974 1.00 69.12 268 SER A C 1
ATOM 2150 O O . SER A 1 268 ? -7.656 8.204 19.712 1.00 69.12 268 SER A O 1
ATOM 2152 N N . PRO A 1 269 ? -7.844 10.379 19.201 1.00 52.41 269 PRO A N 1
ATOM 2153 C CA . PRO A 1 269 ? -6.837 10.292 18.155 1.00 52.41 269 PRO A CA 1
ATOM 2154 C C . PRO A 1 269 ? -5.518 9.970 18.851 1.00 52.41 269 PRO A C 1
ATOM 2156 O O . PRO A 1 269 ? -5.135 10.717 19.748 1.00 52.41 269 PRO A O 1
ATOM 2159 N N . ASN A 1 270 ? -4.878 8.852 18.489 1.00 48.19 270 ASN A N 1
ATOM 2160 C CA . ASN A 1 270 ? -3.637 8.355 19.092 1.00 48.19 270 ASN A CA 1
ATOM 2161 C C . ASN A 1 270 ? -2.685 9.508 19.462 1.00 48.19 270 ASN A C 1
ATOM 2163 O O . ASN A 1 270 ? -1.958 10.034 18.618 1.00 48.19 270 ASN A O 1
ATOM 2167 N N . VAL A 1 271 ? -2.697 9.918 20.733 1.00 36.31 271 VAL A N 1
ATOM 2168 C CA . VAL A 1 271 ? -1.686 10.817 21.277 1.00 36.31 271 VAL A CA 1
ATOM 2169 C C . VAL A 1 271 ? -0.473 9.930 21.471 1.00 36.31 271 VAL A C 1
ATOM 2171 O O . VAL A 1 271 ? -0.460 9.084 22.364 1.00 36.31 271 VAL A O 1
ATOM 2174 N N . PHE A 1 272 ? 0.506 10.068 20.578 1.00 31.20 272 PHE A N 1
ATOM 2175 C CA . PHE A 1 272 ? 1.799 9.410 20.713 1.00 31.20 272 PHE A CA 1
ATOM 2176 C C . PHE A 1 272 ? 2.309 9.607 22.149 1.00 31.20 272 PHE A C 1
ATOM 2178 O O . PHE A 1 272 ? 2.395 10.758 22.592 1.00 31.20 272 PHE A O 1
ATOM 2185 N N . PRO A 1 273 ? 2.622 8.533 22.895 1.00 32.91 273 PRO A N 1
ATOM 2186 C CA . PRO A 1 273 ? 3.289 8.693 24.172 1.00 32.91 273 PRO A CA 1
ATOM 2187 C C . PRO A 1 273 ? 4.677 9.279 23.895 1.00 32.91 273 PRO A C 1
ATOM 2189 O O . PRO A 1 273 ? 5.471 8.699 23.155 1.00 32.91 273 PRO A O 1
ATOM 2192 N N . SER A 1 274 ? 4.910 10.474 24.434 1.00 32.47 274 SER A N 1
ATOM 2193 C CA . SER A 1 274 ? 6.215 11.139 24.502 1.00 32.47 274 SER A CA 1
ATOM 2194 C C . SER A 1 274 ? 7.210 10.360 25.347 1.00 32.47 274 SER A C 1
ATOM 2196 O O . SER A 1 274 ? 6.763 9.878 26.415 1.00 32.47 274 SER A O 1
#